Protein AF-A0A935FQ44-F1 (afdb_monomer_lite)

Secondary structure (DSSP, 8-state):
---S-EEEEEE-TTS-EEEEEGGGTEEEEE-TTT--EEEEEESTT--SEEES-SS---S-EEEEE-TTS-EEEEE--TT-SS---EEEEEEEETTTTEEEEEEEE--SSPP--SS--EEEE-TTS-EEEE-SSSS--EEEE-TTS-EEEEE---TT---S-------------------S-EEE----S-SS-----EEE---S---------

Foldseek 3Di:
DQQFCWADWDQAPVRWIWIHGQNQQKIWTAGPVPRHTPAIPDGDRHQAAEAPCPLRAHSKHAWDADPVQKTWIWRLQPVDVVAAIKIWIWRADSVRRYTYTPDIAADVVGDHDNAAKYWDQDPVRWIWTQRFRTQWGIFIAHPVRHTPDTDGPDPPDHDNYDDDDDDDDPPPPPPPQDFPDKDFPDDDDDDDDPDTDIDTDGDPDPDPDPDDD

Structure (mmCIF, N/CA/C/O backbone):
data_AF-A0A935FQ44-F1
#
_entry.id   AF-A0A935FQ44-F1
#
loop_
_atom_site.group_PDB
_atom_site.id
_atom_site.type_symbol
_atom_site.label_atom_id
_atom_site.label_alt_id
_atom_site.label_comp_id
_atom_site.label_asym_id
_atom_site.label_entity_id
_atom_site.label_seq_id
_atom_site.pdbx_PDB_ins_code
_atom_site.Cartn_x
_atom_site.Cartn_y
_atom_site.Cartn_z
_atom_site.occupancy
_atom_site.B_iso_or_equiv
_atom_site.auth_seq_id
_atom_site.auth_comp_id
_atom_site.auth_asym_id
_atom_site.auth_atom_id
_atom_site.pdbx_PDB_model_num
ATOM 1 N N . MET A 1 1 ? 14.717 -2.683 21.194 1.00 74.12 1 MET A N 1
ATOM 2 C CA . MET A 1 1 ? 13.811 -3.562 20.424 1.00 74.12 1 MET A CA 1
ATOM 3 C C . MET A 1 1 ? 13.005 -2.700 19.476 1.00 74.12 1 MET A C 1
ATOM 5 O O . MET A 1 1 ? 12.481 -1.689 19.923 1.00 74.12 1 MET A O 1
ATOM 9 N N . ASP A 1 2 ? 12.920 -3.079 18.205 1.00 89.44 2 AS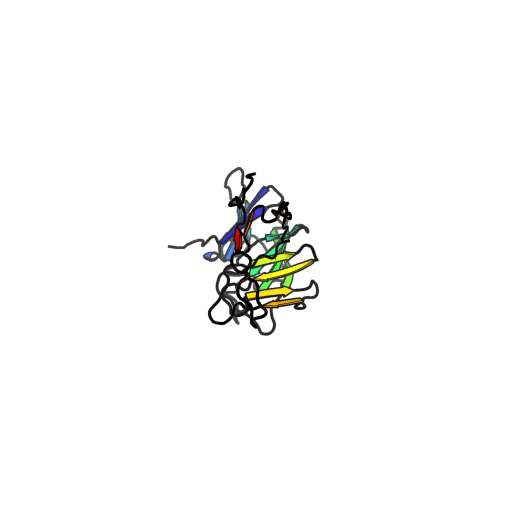P A N 1
ATOM 10 C CA . ASP A 1 2 ? 12.079 -2.403 17.213 1.00 89.44 2 ASP A CA 1
ATOM 11 C C . ASP A 1 2 ? 10.747 -3.152 17.072 1.00 89.44 2 ASP A C 1
ATOM 13 O O . ASP A 1 2 ? 10.622 -4.104 16.302 1.00 89.44 2 ASP A O 1
ATOM 17 N N . TYR A 1 3 ? 9.778 -2.780 17.909 1.00 90.44 3 TYR A N 1
ATOM 18 C CA . TYR A 1 3 ? 8.517 -3.514 18.033 1.00 90.44 3 TYR A CA 1
ATOM 19 C C . TYR A 1 3 ? 7.548 -3.235 16.876 1.00 90.44 3 TYR A C 1
ATOM 21 O O . TYR A 1 3 ? 7.042 -4.166 16.258 1.00 90.44 3 TYR A O 1
ATOM 29 N N . CYS A 1 4 ? 7.285 -1.958 16.580 1.00 92.81 4 CYS A N 1
ATOM 30 C CA . CYS A 1 4 ? 6.253 -1.556 15.619 1.00 92.81 4 CYS A CA 1
ATOM 31 C C . CYS A 1 4 ? 6.823 -1.301 14.218 1.00 92.81 4 CYS A C 1
ATOM 33 O O . CYS A 1 4 ? 6.236 -1.745 13.229 1.00 92.81 4 CYS A O 1
ATOM 35 N N . HIS A 1 5 ? 7.970 -0.619 14.137 1.00 96.88 5 HIS A N 1
ATOM 36 C CA . HIS A 1 5 ? 8.536 -0.088 12.900 1.00 96.88 5 HIS A CA 1
ATOM 37 C C . HIS A 1 5 ? 7.507 0.697 12.061 1.00 96.88 5 HIS A C 1
ATOM 39 O O . HIS A 1 5 ? 7.055 0.249 11.003 1.00 96.88 5 HIS A O 1
ATOM 45 N N . GLY A 1 6 ? 7.094 1.865 12.561 1.00 96.50 6 GLY A N 1
ATOM 46 C CA . GLY A 1 6 ? 6.173 2.760 11.859 1.00 96.50 6 GLY A CA 1
ATOM 47 C C . GLY A 1 6 ? 6.831 3.351 10.612 1.00 96.50 6 GLY A C 1
ATOM 48 O O . GLY A 1 6 ? 7.901 3.944 10.719 1.00 96.50 6 GLY A O 1
ATOM 49 N N . ASN A 1 7 ? 6.219 3.184 9.438 1.00 96.88 7 ASN A N 1
ATOM 50 C CA . ASN A 1 7 ? 6.845 3.550 8.154 1.00 96.88 7 ASN A CA 1
ATOM 51 C C . ASN A 1 7 ? 5.977 4.430 7.241 1.00 96.88 7 ASN A C 1
ATOM 53 O O . ASN A 1 7 ? 6.456 4.932 6.222 1.00 96.88 7 ASN A O 1
ATOM 57 N N . ALA A 1 8 ? 4.707 4.631 7.586 1.00 95.62 8 ALA A N 1
ATOM 58 C CA . ALA A 1 8 ? 3.833 5.564 6.895 1.00 95.62 8 ALA A CA 1
ATOM 59 C C . ALA A 1 8 ? 2.740 6.075 7.830 1.00 95.62 8 ALA A C 1
ATOM 61 O O . ALA A 1 8 ? 2.248 5.342 8.686 1.00 95.62 8 ALA A O 1
ATOM 62 N N . LEU A 1 9 ? 2.357 7.327 7.613 1.00 96.25 9 LEU A N 1
ATOM 63 C CA . LEU A 1 9 ? 1.207 7.979 8.215 1.00 96.25 9 LEU A CA 1
ATOM 64 C C . LEU A 1 9 ? 0.380 8.609 7.091 1.00 96.25 9 LEU A C 1
ATOM 66 O O . LEU A 1 9 ? 0.946 9.046 6.082 1.00 96.25 9 LEU A O 1
ATOM 70 N N . GLU A 1 10 ? -0.933 8.626 7.269 1.00 96.38 10 GLU A N 1
ATOM 71 C CA . GLU A 1 10 ? -1.910 9.295 6.411 1.00 96.38 10 GLU A CA 1
ATOM 72 C C . GLU A 1 10 ? -3.003 9.885 7.319 1.00 96.38 10 GLU A C 1
ATOM 74 O O . GLU A 1 10 ? -3.424 9.235 8.275 1.00 96.38 10 GLU A O 1
ATOM 79 N N . ILE A 1 11 ? -3.442 11.120 7.075 1.00 97.44 11 ILE A N 1
ATOM 80 C CA . ILE A 1 11 ? -4.649 11.648 7.735 1.00 97.44 11 ILE A CA 1
ATOM 81 C C . ILE A 1 11 ? -5.838 11.072 6.990 1.00 97.44 11 ILE A C 1
ATOM 83 O O . ILE A 1 11 ? -5.830 11.153 5.780 1.00 97.44 11 ILE A O 1
ATOM 87 N N . ASP A 1 12 ? -6.830 10.496 7.652 1.00 97.06 12 ASP A N 1
ATOM 88 C CA . ASP A 1 12 ? -7.968 9.864 6.994 1.00 97.06 12 ASP A CA 1
ATOM 89 C C . ASP A 1 12 ? -9.046 10.877 6.552 1.00 97.06 12 ASP A C 1
ATOM 91 O O . ASP A 1 12 ? -8.960 12.069 6.858 1.00 97.06 12 ASP A O 1
ATOM 95 N N . TYR A 1 13 ? -10.071 10.440 5.809 1.00 94.31 13 TYR A N 1
ATOM 96 C CA . TYR A 1 13 ? -11.163 11.318 5.346 1.00 94.31 13 TYR A CA 1
ATOM 97 C C . TYR A 1 13 ? -11.966 11.963 6.484 1.00 94.31 13 TYR A C 1
ATOM 99 O O . TYR A 1 13 ? -12.501 13.054 6.312 1.00 94.31 13 TYR A O 1
ATOM 107 N N . ASP A 1 14 ? -12.017 11.321 7.649 1.00 96.50 14 ASP A N 1
ATOM 108 C CA . ASP A 1 14 ? -12.663 11.831 8.863 1.00 96.50 14 ASP A CA 1
ATOM 109 C C . ASP A 1 14 ? -11.699 12.620 9.776 1.00 96.50 14 ASP A C 1
ATOM 111 O O . ASP A 1 14 ? -12.047 12.980 10.901 1.00 96.50 14 ASP A O 1
ATOM 115 N N . GLY A 1 15 ? -10.475 12.890 9.307 1.00 97.56 15 GLY A N 1
ATOM 116 C CA . GLY A 1 15 ? -9.455 13.647 10.034 1.00 97.56 15 GLY A CA 1
ATOM 117 C C . GLY A 1 15 ? -8.682 12.851 11.090 1.00 97.56 15 GLY A C 1
ATOM 118 O O . GLY A 1 15 ? -7.800 13.422 11.745 1.00 97.56 15 GLY A O 1
ATOM 119 N N . ASN A 1 16 ? -8.976 11.557 11.256 1.00 98.56 16 ASN A N 1
ATOM 120 C CA . ASN A 1 16 ? -8.211 10.658 12.119 1.00 98.56 16 ASN A CA 1
ATOM 121 C C . ASN A 1 16 ? -6.881 10.255 11.469 1.00 98.56 16 ASN A C 1
ATOM 123 O O . ASN A 1 16 ? -6.564 10.668 10.362 1.00 98.56 16 ASN A O 1
ATOM 127 N N . ILE A 1 17 ? -6.048 9.499 12.174 1.00 98.38 17 ILE A N 1
ATOM 128 C CA . ILE A 1 17 ? -4.723 9.099 11.693 1.00 98.38 17 ILE A CA 1
ATOM 129 C C . ILE A 1 17 ? -4.762 7.632 11.285 1.00 98.38 17 ILE A C 1
ATOM 131 O O . ILE A 1 17 ? -5.206 6.801 12.067 1.00 98.38 17 ILE A O 1
ATOM 135 N N . ILE A 1 18 ? -4.225 7.307 10.115 1.00 98.31 18 ILE A N 1
ATOM 136 C CA . ILE A 1 18 ? -3.897 5.947 9.694 1.00 98.31 18 ILE A CA 1
ATOM 137 C C . ILE A 1 18 ? -2.383 5.772 9.803 1.00 98.31 18 ILE A C 1
ATOM 139 O O . ILE A 1 18 ? -1.615 6.510 9.185 1.00 98.31 18 ILE A O 1
ATOM 143 N N . LEU A 1 19 ? -1.950 4.790 10.590 1.00 98.31 19 LEU A N 1
ATOM 144 C CA . LEU A 1 19 ? -0.546 4.456 10.813 1.00 98.31 19 LEU A CA 1
ATOM 145 C C . LEU A 1 19 ? -0.238 3.072 10.243 1.00 98.31 19 LEU A C 1
ATOM 147 O O . LEU A 1 19 ? -0.935 2.108 10.545 1.00 98.31 19 LEU A O 1
ATOM 151 N N . SER A 1 20 ? 0.844 2.963 9.475 1.00 98.31 20 SER A N 1
ATOM 152 C CA . SER A 1 20 ? 1.387 1.685 9.016 1.00 98.31 20 SER A CA 1
ATOM 153 C C . SER A 1 20 ? 2.540 1.233 9.907 1.00 98.31 20 SER A C 1
ATOM 155 O O . SER A 1 20 ? 3.556 1.926 10.009 1.00 98.31 20 SER A O 1
ATOM 157 N N . SER A 1 21 ? 2.392 0.055 10.517 1.00 98.44 21 SER A N 1
ATOM 158 C CA . SER A 1 21 ? 3.389 -0.584 11.379 1.00 98.44 21 SER A CA 1
ATOM 159 C C . SER A 1 21 ? 3.898 -1.872 10.737 1.00 98.44 21 SER A C 1
ATOM 161 O O . SER A 1 21 ? 3.245 -2.921 10.781 1.00 98.44 21 SER A O 1
ATOM 163 N N . ARG A 1 22 ? 5.096 -1.794 10.149 1.00 98.19 22 ARG A N 1
ATOM 164 C CA . ARG A 1 22 ? 5.706 -2.870 9.356 1.00 98.19 22 ARG A CA 1
ATOM 165 C C . ARG A 1 22 ? 5.865 -4.158 10.153 1.00 98.19 22 ARG A C 1
ATOM 167 O O . ARG A 1 22 ? 5.422 -5.213 9.709 1.00 98.19 22 ARG A O 1
ATOM 174 N N . ASN A 1 23 ? 6.497 -4.089 11.324 1.00 97.81 23 ASN A N 1
ATOM 175 C CA . ASN A 1 23 ? 6.857 -5.294 12.082 1.00 97.81 23 ASN A CA 1
ATOM 176 C C . ASN A 1 23 ? 5.628 -5.980 12.700 1.00 97.81 23 ASN A C 1
ATOM 178 O O . ASN A 1 23 ? 5.702 -7.142 13.087 1.00 97.81 23 ASN A O 1
ATOM 182 N N . MET A 1 24 ? 4.487 -5.288 12.739 1.00 98.12 24 MET A N 1
ATOM 183 C CA . MET A 1 24 ? 3.205 -5.840 13.175 1.00 98.12 24 MET A CA 1
ATOM 184 C C . MET A 1 24 ? 2.354 -6.368 12.013 1.00 98.12 24 MET A C 1
ATOM 186 O O . MET A 1 24 ? 1.359 -7.047 12.256 1.00 98.12 24 MET A O 1
ATOM 190 N N . SER A 1 25 ? 2.744 -6.081 10.763 1.00 98.50 25 SER A N 1
ATOM 191 C CA . SER A 1 25 ? 1.910 -6.283 9.573 1.00 98.50 25 SER A CA 1
ATOM 192 C C . SER A 1 25 ? 0.508 -5.675 9.729 1.00 98.50 25 SER A C 1
ATOM 194 O O . SER A 1 25 ? -0.489 -6.304 9.389 1.00 98.50 25 SER A O 1
ATOM 196 N N . GLU A 1 26 ? 0.436 -4.481 10.328 1.00 98.62 26 GLU A N 1
ATOM 197 C CA . GLU A 1 26 ? -0.812 -3.874 10.810 1.00 98.62 26 GLU A CA 1
ATOM 198 C C . GLU A 1 26 ? -0.945 -2.420 10.336 1.00 98.62 26 GLU A C 1
ATOM 200 O O . GLU A 1 26 ? 0.028 -1.656 10.353 1.00 98.62 26 GLU A O 1
ATOM 205 N N . ILE A 1 27 ? -2.160 -2.050 9.931 1.00 98.81 27 ILE A N 1
ATOM 206 C CA . ILE A 1 27 ? -2.607 -0.672 9.734 1.00 98.81 27 ILE A CA 1
ATOM 207 C C . ILE A 1 27 ? -3.544 -0.307 10.887 1.00 98.81 27 ILE A C 1
ATOM 209 O O . ILE A 1 27 ? -4.531 -1.002 11.126 1.00 98.81 27 ILE A O 1
ATOM 213 N N . THR A 1 28 ? -3.266 0.795 11.575 1.00 98.69 28 THR A N 1
ATOM 214 C CA . THR A 1 28 ? -4.018 1.217 12.763 1.00 98.69 28 THR A CA 1
ATOM 215 C C . THR A 1 28 ? -4.633 2.582 12.540 1.00 98.69 28 THR A C 1
ATOM 217 O O . THR A 1 28 ? -3.912 3.540 12.253 1.00 98.69 28 THR A O 1
ATOM 220 N N . LYS A 1 29 ? -5.953 2.686 12.725 1.00 98.69 29 LYS A N 1
ATOM 221 C CA . LYS A 1 29 ? -6.643 3.975 12.774 1.00 98.69 29 LYS A CA 1
ATOM 222 C C . LYS A 1 29 ? -6.685 4.492 14.204 1.00 98.69 29 LYS A C 1
ATOM 224 O O . LYS A 1 29 ? -7.084 3.777 15.123 1.00 98.69 29 LYS A O 1
ATOM 229 N N . ILE A 1 30 ? -6.268 5.735 14.396 1.00 98.75 30 ILE A N 1
ATOM 230 C CA . ILE A 1 30 ? -6.122 6.394 15.692 1.00 98.75 30 ILE A CA 1
ATOM 231 C C . ILE A 1 30 ? -6.921 7.691 15.665 1.00 98.75 30 ILE A C 1
ATOM 233 O O . ILE A 1 30 ? -6.760 8.515 14.764 1.00 98.75 30 ILE A O 1
ATOM 237 N N . SER A 1 31 ? -7.757 7.892 16.678 1.00 98.62 31 SER A N 1
ATOM 238 C CA . SER A 1 31 ? -8.469 9.142 16.889 1.00 98.62 31 SER A CA 1
ATOM 239 C C . SER A 1 31 ? -7.471 10.274 17.084 1.00 98.62 31 SER A C 1
ATOM 241 O O . SER A 1 31 ? -6.701 10.274 18.045 1.00 98.62 31 SER A O 1
ATOM 243 N N . ARG A 1 32 ? -7.498 11.269 16.196 1.00 97.88 32 ARG A N 1
ATOM 244 C CA . ARG A 1 32 ? -6.558 12.395 16.282 1.00 97.88 32 ARG A CA 1
ATOM 245 C C . ARG A 1 32 ? -6.828 13.288 17.496 1.00 97.88 32 ARG A C 1
ATOM 247 O O . ARG A 1 32 ? -5.901 13.894 18.021 1.00 97.88 32 ARG A O 1
ATOM 254 N N . SER A 1 33 ? -8.079 13.365 17.943 1.00 98.06 33 SER A N 1
ATOM 255 C CA . SER A 1 33 ? -8.483 14.186 19.089 1.00 98.06 33 SER A CA 1
ATOM 256 C C . SER A 1 33 ? -8.167 13.543 20.438 1.00 98.06 33 SER A C 1
ATOM 258 O O . SER A 1 33 ? -7.890 14.261 21.393 1.00 98.06 33 SER A O 1
ATOM 260 N N . THR A 1 34 ? -8.212 12.210 20.530 1.00 98.44 34 THR A N 1
ATOM 261 C CA . THR A 1 34 ? -8.095 11.502 21.819 1.00 98.44 34 THR A CA 1
ATOM 262 C C . THR A 1 34 ? -6.864 10.608 21.938 1.00 98.44 34 THR A C 1
ATOM 264 O O . THR A 1 34 ? -6.513 10.210 23.043 1.00 98.44 34 THR A O 1
ATOM 267 N N . GLY A 1 35 ? -6.214 10.258 20.826 1.00 98.00 35 GLY A N 1
ATOM 268 C CA . GLY A 1 35 ? -5.136 9.266 20.792 1.00 98.00 35 GLY A CA 1
ATOM 269 C C . GLY A 1 35 ? -5.612 7.813 20.918 1.00 98.00 35 GLY A C 1
ATOM 270 O O . GLY A 1 35 ? -4.792 6.898 20.859 1.00 98.00 35 GLY A O 1
ATOM 271 N N . ASN A 1 36 ? -6.919 7.576 21.062 1.00 98.62 36 ASN A N 1
ATOM 272 C CA . ASN A 1 36 ? -7.474 6.230 21.167 1.00 98.62 36 ASN A CA 1
ATOM 273 C C . ASN A 1 36 ? -7.410 5.488 19.832 1.00 98.62 36 ASN A C 1
ATOM 275 O O . ASN A 1 36 ? -7.619 6.069 18.768 1.00 98.62 36 ASN A O 1
ATOM 279 N N . ILE A 1 37 ? -7.186 4.179 19.892 1.00 98.62 37 ILE A N 1
ATOM 280 C CA . ILE A 1 37 ? -7.257 3.315 18.712 1.00 98.62 37 ILE A CA 1
ATOM 281 C C . ILE A 1 37 ? -8.724 3.107 18.346 1.00 98.62 37 ILE A C 1
ATOM 283 O O . ILE A 1 37 ? -9.517 2.689 19.187 1.00 98.62 37 ILE A O 1
ATOM 287 N N . ILE A 1 38 ? -9.058 3.400 17.091 1.00 98.69 38 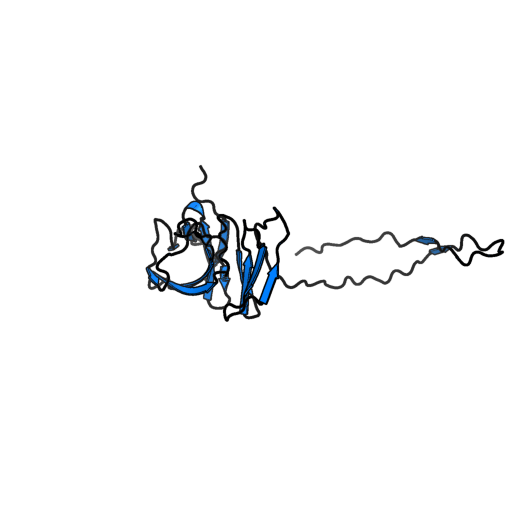ILE A N 1
ATOM 288 C CA . ILE A 1 38 ? -10.393 3.208 16.520 1.00 98.69 38 ILE A CA 1
ATOM 289 C C . ILE A 1 38 ? -10.508 1.773 16.005 1.00 98.69 38 ILE A C 1
ATOM 291 O O . ILE A 1 38 ? -11.395 1.038 16.429 1.00 98.69 38 ILE A O 1
ATOM 295 N N . TRP A 1 39 ? -9.573 1.349 15.149 1.00 98.69 39 TRP A N 1
ATOM 296 C CA . TRP A 1 39 ? -9.503 -0.031 14.673 1.00 98.69 39 TRP A CA 1
ATOM 297 C C . TRP A 1 39 ? -8.098 -0.440 14.224 1.00 98.69 39 TRP A C 1
ATOM 299 O O . TRP A 1 39 ? -7.209 0.398 14.047 1.00 98.69 39 TRP A O 1
ATOM 309 N N . ARG A 1 40 ? -7.911 -1.749 14.022 1.00 98.81 40 ARG A N 1
ATOM 310 C CA . ARG A 1 40 ? -6.695 -2.385 13.498 1.00 98.81 40 ARG A CA 1
ATOM 311 C C . ARG A 1 40 ? -7.017 -3.334 12.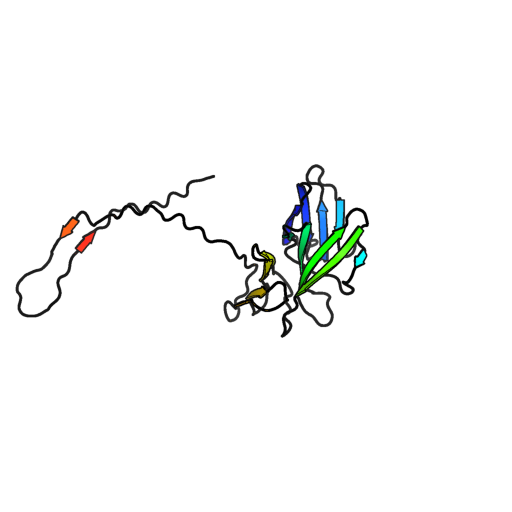348 1.00 98.81 40 ARG A C 1
ATOM 313 O O . ARG A 1 40 ? -7.855 -4.227 12.484 1.00 98.81 40 ARG A O 1
ATOM 320 N N . LEU A 1 41 ? -6.316 -3.162 11.236 1.00 98.81 41 LEU A N 1
ATOM 321 C CA . LEU A 1 41 ? -6.418 -3.960 10.021 1.00 98.81 41 LEU A CA 1
ATOM 322 C C . LEU A 1 41 ? -5.119 -4.743 9.800 1.00 98.81 41 LEU A C 1
ATOM 324 O O . LEU A 1 41 ? -4.038 -4.161 9.763 1.00 98.81 41 LEU A O 1
ATOM 328 N N . GLY A 1 42 ? -5.233 -6.052 9.586 1.00 98.44 42 GLY A N 1
ATOM 329 C CA . GLY A 1 42 ? -4.087 -6.940 9.395 1.00 98.44 42 GLY A CA 1
ATOM 330 C C . GLY A 1 42 ? -3.388 -7.328 10.702 1.00 98.44 42 GLY A C 1
ATOM 331 O O . GLY A 1 42 ? -3.790 -6.939 11.799 1.00 98.44 42 GLY A O 1
ATOM 332 N N . GLY A 1 43 ? -2.353 -8.156 10.579 1.00 97.56 43 GLY A N 1
ATOM 333 C CA . GLY A 1 43 ? -1.522 -8.559 11.709 1.00 97.56 43 GLY A CA 1
ATOM 334 C C . GLY A 1 43 ? -2.248 -9.396 12.767 1.00 97.56 43 GLY A C 1
ATOM 335 O O . GLY A 1 43 ? -3.304 -9.990 12.538 1.00 97.56 43 GLY A O 1
ATOM 336 N N . LYS A 1 44 ? -1.640 -9.467 13.955 1.00 97.31 44 LYS A N 1
ATOM 337 C CA . LYS A 1 44 ? -2.111 -10.311 15.066 1.00 97.31 44 LYS A CA 1
ATOM 338 C C . LYS A 1 44 ? -3.423 -9.817 15.686 1.00 97.31 44 LYS A C 1
ATOM 340 O O . LYS A 1 44 ? -4.206 -10.640 16.150 1.00 97.31 44 LYS A O 1
ATOM 345 N N . ASN A 1 45 ? -3.655 -8.504 15.709 1.00 97.81 45 ASN A N 1
ATOM 346 C CA . ASN A 1 45 ? -4.838 -7.893 16.326 1.00 97.81 45 ASN A CA 1
ATOM 347 C C . ASN A 1 45 ? -5.878 -7.452 15.288 1.00 97.81 45 ASN A C 1
ATOM 349 O O . ASN A 1 45 ? -6.657 -6.538 15.551 1.00 97.81 45 ASN A O 1
ATOM 353 N N . ASN A 1 46 ? -5.861 -8.067 14.106 1.00 98.56 46 ASN A N 1
ATOM 354 C CA . ASN A 1 46 ? -6.779 -7.761 13.022 1.00 98.56 46 ASN A CA 1
ATOM 355 C C . ASN A 1 46 ? -8.246 -7.817 13.477 1.00 98.56 46 ASN A C 1
ATOM 357 O O . ASN A 1 46 ? -8.675 -8.802 14.079 1.00 98.56 46 ASN A O 1
ATOM 361 N N . GLN A 1 47 ? -9.024 -6.804 13.103 1.00 98.81 47 GLN A N 1
ATOM 362 C CA . GLN A 1 47 ? -10.460 -6.730 13.380 1.00 98.81 47 GLN A CA 1
ATOM 363 C C . GLN A 1 47 ? -11.325 -6.853 12.117 1.00 98.81 47 GLN A C 1
ATOM 365 O O . GLN A 1 47 ? -12.546 -6.824 12.226 1.00 98.81 47 GLN A O 1
ATOM 370 N N . PHE A 1 48 ? -10.720 -6.992 10.931 1.00 98.81 48 PHE A N 1
ATOM 371 C CA . PHE A 1 48 ? -11.437 -6.984 9.655 1.00 98.81 48 PHE A CA 1
ATOM 372 C C . PHE A 1 48 ? -11.516 -8.364 9.005 1.00 98.81 48 PHE A C 1
ATOM 374 O O . PHE A 1 48 ? -10.551 -9.130 9.000 1.00 98.81 48 PHE A O 1
ATOM 381 N N . THR A 1 49 ? -12.637 -8.656 8.354 1.00 98.75 49 THR A N 1
ATOM 382 C CA . THR A 1 49 ? -12.718 -9.784 7.419 1.00 98.75 49 THR A CA 1
ATOM 383 C C . THR A 1 49 ? -12.147 -9.359 6.070 1.00 98.75 49 THR A C 1
ATOM 385 O O . THR A 1 49 ? -12.638 -8.406 5.466 1.00 98.75 49 THR A O 1
ATOM 388 N N . PHE A 1 50 ? -11.114 -10.058 5.594 1.00 98.75 50 PHE A N 1
ATOM 389 C CA . PHE A 1 50 ? -10.576 -9.839 4.251 1.00 98.75 50 PHE A CA 1
ATOM 390 C C . PHE A 1 50 ? -11.467 -10.521 3.211 1.00 98.75 50 PHE A C 1
ATOM 392 O O . PHE A 1 50 ? -11.768 -11.708 3.334 1.00 98.75 50 PHE A O 1
ATOM 399 N N . ILE A 1 51 ? -11.870 -9.770 2.190 1.00 98.81 51 ILE A N 1
ATOM 400 C CA . ILE A 1 51 ? -12.663 -10.241 1.051 1.00 98.81 51 ILE A CA 1
ATOM 401 C C . ILE A 1 51 ? -11.764 -10.201 -0.186 1.00 98.81 51 ILE A C 1
ATOM 403 O O . ILE A 1 51 ? -11.043 -9.228 -0.394 1.00 98.81 51 ILE A O 1
ATOM 407 N N . ASN A 1 52 ? -11.792 -11.267 -0.988 1.00 98.56 52 ASN A N 1
ATOM 408 C CA . ASN A 1 52 ? -10.980 -11.443 -2.202 1.00 98.56 52 ASN A CA 1
ATOM 409 C C . ASN A 1 52 ? -9.453 -11.418 -1.999 1.00 98.56 52 ASN A C 1
ATOM 411 O O . ASN A 1 52 ? -8.712 -11.433 -2.976 1.00 98.56 52 ASN A O 1
ATOM 415 N N . ASP A 1 53 ? -8.966 -11.455 -0.754 1.00 98.19 53 ASP A N 1
ATOM 416 C CA . ASP A 1 53 ? -7.537 -11.558 -0.450 1.00 98.19 53 ASP A CA 1
ATOM 417 C C . ASP A 1 53 ? -7.237 -12.661 0.576 1.00 98.19 53 ASP A C 1
ATOM 419 O O . ASP A 1 53 ? -7.138 -12.402 1.780 1.00 98.19 53 ASP A O 1
ATOM 423 N N . PRO A 1 54 ? -7.106 -13.919 0.125 1.00 96.00 54 PRO A N 1
ATOM 424 C CA . PRO A 1 54 ? -6.855 -15.042 1.023 1.00 96.00 54 PRO A CA 1
ATOM 425 C C . PRO A 1 54 ? -5.448 -15.016 1.640 1.00 96.00 54 PRO A C 1
ATOM 427 O O . PRO A 1 54 ? -5.239 -15.625 2.689 1.00 96.00 54 PRO A O 1
ATOM 430 N N . ILE A 1 55 ? -4.490 -14.324 1.010 1.00 96.31 55 ILE A N 1
ATOM 431 C CA . ILE A 1 55 ? -3.088 -14.280 1.451 1.00 96.31 55 ILE A CA 1
ATOM 432 C C . ILE A 1 55 ? -2.797 -13.110 2.393 1.00 96.31 55 ILE A C 1
ATOM 434 O O . ILE A 1 55 ? -1.977 -13.277 3.296 1.00 96.31 55 ILE A O 1
ATOM 438 N N . LYS A 1 56 ? -3.532 -11.992 2.249 1.00 97.94 56 LYS A N 1
ATOM 439 C CA . LYS A 1 56 ? -3.386 -10.752 3.034 1.00 97.94 56 LYS A CA 1
ATOM 440 C C . LYS A 1 56 ? -2.029 -10.086 2.807 1.00 97.94 56 LYS A C 1
ATOM 442 O O . LYS A 1 56 ? -1.142 -10.652 2.181 1.00 97.94 56 LYS A O 1
ATOM 447 N N . PHE A 1 57 ? -1.862 -8.867 3.311 1.00 98.62 57 PHE A N 1
ATOM 448 C CA . PHE A 1 57 ? -0.571 -8.187 3.265 1.00 98.62 57 PHE A CA 1
ATOM 449 C C . PHE A 1 57 ? 0.325 -8.550 4.451 1.00 98.62 57 PHE A C 1
ATOM 451 O O . PHE A 1 57 ? -0.144 -8.941 5.524 1.00 98.62 57 PHE A O 1
ATOM 458 N N . SER A 1 58 ? 1.635 -8.362 4.280 1.00 98.69 58 SER A N 1
ATOM 459 C CA . SER A 1 58 ? 2.603 -8.480 5.374 1.00 98.69 58 SER A CA 1
ATOM 460 C C . SER A 1 58 ? 3.795 -7.542 5.200 1.00 98.69 58 SER A C 1
ATOM 462 O O . SER A 1 58 ? 4.295 -7.346 4.093 1.00 98.69 58 SER A O 1
ATOM 464 N N . TYR A 1 59 ? 4.282 -6.980 6.313 1.00 98.56 59 TYR A N 1
ATOM 465 C CA . TYR A 1 59 ? 5.416 -6.040 6.340 1.00 98.56 59 TYR A CA 1
ATOM 466 C C . TYR A 1 59 ? 5.248 -4.837 5.405 1.00 98.56 59 TYR A C 1
ATOM 468 O O . TYR A 1 59 ? 6.222 -4.308 4.870 1.00 98.56 59 TYR A O 1
ATOM 476 N N . GLN A 1 60 ? 4.002 -4.420 5.231 1.00 98.50 60 GLN A N 1
ATOM 477 C CA . GLN A 1 60 ? 3.563 -3.437 4.263 1.00 98.50 60 GLN A CA 1
ATOM 478 C C . GLN A 1 60 ? 4.192 -2.057 4.464 1.00 98.50 60 GLN A C 1
ATOM 480 O O . GLN A 1 60 ? 4.597 -1.679 5.569 1.00 98.50 60 GLN A O 1
ATOM 485 N N . HIS A 1 61 ? 4.201 -1.277 3.390 1.00 98.38 61 HIS A N 1
ATOM 486 C CA . HIS A 1 61 ? 4.567 0.133 3.378 1.00 98.38 61 HIS A CA 1
ATOM 487 C C . HIS A 1 61 ? 3.459 0.973 2.741 1.00 98.38 61 HIS A C 1
ATOM 489 O O . HIS A 1 61 ? 2.663 0.491 1.938 1.00 98.38 61 HIS A O 1
ATOM 495 N N . ALA A 1 62 ? 3.479 2.269 3.061 1.00 92.38 62 ALA A N 1
ATOM 496 C CA . ALA A 1 62 ? 2.808 3.305 2.280 1.00 92.38 62 ALA A CA 1
ATOM 497 C C . ALA A 1 62 ? 1.293 3.125 2.101 1.00 92.38 62 ALA A C 1
ATOM 499 O O . ALA A 1 62 ? 0.793 3.151 0.982 1.00 92.38 62 ALA A O 1
ATOM 500 N N . ILE A 1 63 ? 0.556 3.000 3.206 1.00 96.88 63 ILE A N 1
ATOM 501 C CA . ILE A 1 63 ? -0.900 3.158 3.162 1.00 96.88 63 ILE A CA 1
ATOM 502 C C . ILE A 1 63 ? -1.243 4.584 2.706 1.00 96.88 63 ILE A C 1
ATOM 504 O O . ILE A 1 63 ? -0.762 5.563 3.288 1.00 96.88 63 ILE A O 1
ATOM 508 N N . ARG A 1 64 ? -2.026 4.707 1.635 1.00 96.38 64 ARG A N 1
ATOM 509 C CA . ARG A 1 64 ? -2.424 5.990 1.044 1.00 96.38 64 ARG A CA 1
ATOM 510 C C . ARG A 1 64 ? -3.886 5.964 0.669 1.00 96.38 64 ARG A C 1
ATOM 512 O O . ARG A 1 64 ? -4.368 4.971 0.142 1.00 96.38 64 ARG A O 1
ATOM 519 N N . ARG A 1 65 ? -4.579 7.065 0.929 1.00 96.25 65 ARG A N 1
ATOM 520 C CA . ARG A 1 65 ? -5.938 7.276 0.437 1.00 96.25 65 ARG A CA 1
ATOM 521 C C . ARG A 1 65 ? -5.919 7.603 -1.042 1.00 96.25 65 ARG A C 1
ATOM 523 O O . ARG A 1 65 ? -5.006 8.268 -1.523 1.00 96.25 65 ARG A O 1
ATOM 530 N N . THR A 1 66 ? -6.970 7.211 -1.738 1.00 96.25 66 THR A N 1
ATOM 531 C CA . THR A 1 66 ? -7.222 7.646 -3.112 1.00 96.25 66 THR A CA 1
ATOM 532 C C . THR A 1 66 ? -8.267 8.767 -3.135 1.00 96.25 66 THR A C 1
ATOM 534 O O . THR A 1 66 ? -8.911 9.070 -2.133 1.00 96.25 66 THR A O 1
ATOM 537 N N . ALA A 1 67 ? -8.518 9.387 -4.285 1.00 93.94 67 ALA A N 1
ATOM 538 C CA . ALA A 1 67 ? -9.666 10.291 -4.412 1.00 93.94 67 ALA A CA 1
ATOM 539 C C . ALA A 1 67 ? -11.023 9.551 -4.351 1.00 93.94 67 ALA A C 1
ATOM 541 O O . ALA A 1 67 ? -12.056 10.175 -4.129 1.00 93.94 67 ALA A O 1
ATOM 542 N N . ALA A 1 68 ? -11.028 8.225 -4.535 1.00 94.06 68 ALA A N 1
ATOM 543 C CA . ALA A 1 68 ? -12.231 7.403 -4.648 1.00 94.06 68 ALA A CA 1
ATOM 544 C C . ALA A 1 68 ? -12.743 6.838 -3.308 1.00 94.06 68 ALA A C 1
ATOM 546 O O . ALA A 1 68 ? -13.696 6.061 -3.303 1.00 94.06 68 ALA A O 1
ATOM 547 N N . GLY A 1 69 ? -12.125 7.190 -2.175 1.00 95.38 69 GLY A N 1
ATOM 548 C CA . GLY A 1 69 ? -12.512 6.638 -0.869 1.00 95.38 69 GLY A CA 1
ATOM 549 C C . GLY A 1 69 ? -11.904 5.264 -0.563 1.00 95.38 69 GLY A C 1
ATOM 550 O O . GLY A 1 69 ? -12.400 4.552 0.306 1.00 95.38 69 GLY A O 1
ATOM 551 N N . THR A 1 70 ? -10.874 4.854 -1.303 1.00 97.62 70 THR A N 1
ATOM 552 C CA . THR A 1 70 ? -10.183 3.561 -1.161 1.00 97.62 70 THR A CA 1
ATOM 553 C C . THR A 1 70 ? -8.741 3.779 -0.708 1.00 97.62 70 THR A C 1
ATOM 555 O O . THR A 1 70 ? -8.280 4.919 -0.592 1.00 97.62 70 THR A O 1
ATOM 558 N N . TYR A 1 71 ? -8.016 2.692 -0.440 1.00 98.44 71 TYR A N 1
ATOM 559 C CA . TYR A 1 71 ? -6.665 2.765 0.104 1.00 98.44 71 TYR A CA 1
ATOM 560 C C . TYR A 1 71 ? -5.683 1.919 -0.696 1.00 98.44 71 TYR A C 1
ATOM 562 O O . TYR A 1 71 ? -5.856 0.706 -0.791 1.00 98.44 71 TYR A O 1
ATOM 570 N N . THR A 1 72 ? -4.623 2.533 -1.218 1.00 98.25 72 THR A N 1
ATOM 571 C CA . THR A 1 72 ? -3.491 1.806 -1.795 1.00 98.25 72 THR A CA 1
ATOM 572 C C . THR A 1 72 ? -2.472 1.439 -0.728 1.00 98.25 72 THR A C 1
ATOM 574 O O . THR A 1 72 ? -2.285 2.163 0.251 1.00 98.25 72 THR A O 1
ATOM 577 N N . LEU A 1 73 ? -1.791 0.314 -0.928 1.00 98.50 73 LEU A N 1
ATOM 578 C CA . LEU A 1 73 ? -0.767 -0.193 -0.024 1.00 98.50 73 LEU A CA 1
ATOM 579 C C . LEU A 1 73 ? 0.307 -0.941 -0.821 1.00 98.50 73 LEU A C 1
ATOM 581 O O . LEU A 1 73 ? -0.007 -1.685 -1.752 1.00 98.50 73 LEU A O 1
ATOM 585 N N . PHE A 1 74 ? 1.574 -0.771 -0.444 1.00 98.75 74 PHE A N 1
ATOM 586 C CA . PHE A 1 74 ? 2.639 -1.643 -0.927 1.00 98.75 74 PHE A CA 1
ATOM 587 C C . PHE A 1 74 ? 2.764 -2.842 0.007 1.00 98.75 74 PHE A C 1
ATOM 589 O O . PHE A 1 74 ? 3.190 -2.711 1.155 1.00 98.75 74 PHE A O 1
ATOM 596 N N . ASP A 1 75 ? 2.383 -4.015 -0.475 1.00 98.75 75 ASP A N 1
ATOM 597 C CA . ASP A 1 75 ? 2.510 -5.263 0.258 1.00 98.75 75 ASP A CA 1
ATOM 598 C C . ASP A 1 75 ? 3.860 -5.903 -0.069 1.00 98.75 75 ASP A C 1
ATOM 600 O O . ASP A 1 75 ? 4.060 -6.476 -1.143 1.00 98.75 75 ASP A O 1
ATOM 604 N N . ASN A 1 76 ? 4.808 -5.788 0.864 1.00 98.75 76 ASN A N 1
ATOM 605 C CA . ASN A 1 76 ? 6.133 -6.383 0.716 1.00 98.75 76 ASN A CA 1
ATOM 606 C C . ASN A 1 76 ? 6.070 -7.913 0.670 1.00 98.75 76 ASN A C 1
ATOM 608 O O . ASN A 1 76 ? 6.916 -8.525 0.020 1.00 98.75 76 ASN A O 1
ATOM 612 N N . GLY A 1 77 ? 5.077 -8.530 1.318 1.00 98.44 77 GLY A N 1
ATOM 613 C CA . GLY A 1 77 ? 4.853 -9.966 1.211 1.00 98.44 77 GLY A CA 1
ATOM 614 C C . GLY A 1 77 ? 5.883 -10.822 1.942 1.00 98.44 77 GLY A C 1
ATOM 615 O O . GLY A 1 77 ? 6.175 -11.951 1.541 1.00 98.44 77 GLY A O 1
ATOM 616 N N . ASN A 1 78 ? 6.460 -10.318 3.036 1.00 98.44 78 ASN A N 1
ATOM 617 C CA . ASN A 1 78 ? 7.486 -11.042 3.795 1.00 98.44 78 ASN A CA 1
ATOM 618 C C . ASN A 1 78 ? 6.997 -12.371 4.378 1.00 98.44 78 ASN A C 1
ATOM 620 O O . ASN A 1 78 ? 7.829 -13.219 4.695 1.00 98.44 78 ASN A O 1
ATOM 624 N N . PHE A 1 79 ? 5.688 -12.599 4.476 1.00 98.19 79 PHE A N 1
ATOM 625 C CA . PHE A 1 79 ? 5.105 -13.889 4.851 1.00 98.19 79 PHE A CA 1
ATOM 626 C C . PHE A 1 79 ? 4.544 -14.700 3.677 1.00 98.19 79 PHE A C 1
ATOM 628 O O . PHE A 1 79 ? 4.164 -15.848 3.884 1.00 98.19 79 PHE A O 1
ATOM 635 N N . HIS A 1 80 ? 4.572 -14.188 2.444 1.00 98.25 80 HIS A N 1
ATOM 636 C CA . HIS A 1 80 ? 4.129 -14.950 1.273 1.00 98.25 80 HIS A CA 1
ATOM 637 C C . HIS A 1 80 ? 5.016 -16.173 1.010 1.00 98.25 80 HIS A C 1
ATOM 639 O O . HIS A 1 80 ? 6.222 -16.169 1.299 1.00 98.25 80 HIS A O 1
ATOM 645 N N . VAL A 1 81 ? 4.408 -17.215 0.441 1.00 96.62 81 VAL A N 1
ATOM 646 C CA . VAL A 1 81 ? 5.076 -18.428 -0.038 1.00 96.62 81 VAL A CA 1
ATOM 647 C C . VAL A 1 81 ? 4.468 -18.794 -1.404 1.00 96.62 81 VAL A C 1
ATOM 649 O O . VAL A 1 81 ? 3.296 -19.165 -1.435 1.00 96.62 81 VAL A O 1
ATOM 652 N N . PRO A 1 82 ? 5.216 -18.692 -2.525 1.00 96.31 82 PRO A N 1
ATOM 653 C CA . PRO A 1 82 ? 6.569 -18.129 -2.654 1.00 96.31 82 PRO A CA 1
ATOM 654 C C . PRO A 1 82 ? 6.619 -16.621 -2.341 1.00 96.31 82 PRO A C 1
ATOM 656 O O . PRO A 1 82 ? 5.587 -15.971 -2.206 1.00 96.31 82 PRO A O 1
ATOM 659 N N . LYS A 1 83 ? 7.825 -16.054 -2.201 1.00 97.56 83 LYS A N 1
ATOM 660 C CA . LYS A 1 83 ? 8.002 -14.617 -1.931 1.00 97.56 83 LYS A CA 1
ATOM 661 C C . LYS A 1 83 ? 7.674 -13.781 -3.165 1.00 97.56 83 LYS A C 1
ATOM 663 O O . LYS A 1 83 ? 8.215 -14.031 -4.237 1.00 97.56 83 LYS A O 1
ATOM 668 N N . PHE A 1 84 ? 6.842 -12.764 -2.980 1.00 98.19 84 PHE A N 1
ATOM 669 C CA . PHE A 1 84 ? 6.573 -11.716 -3.961 1.00 98.19 84 PHE A CA 1
ATOM 670 C C . PHE A 1 84 ? 6.036 -10.478 -3.251 1.00 98.19 84 PHE A C 1
ATOM 672 O O . PHE A 1 84 ? 5.409 -10.596 -2.196 1.00 98.19 84 PHE A O 1
ATOM 679 N N . SER A 1 85 ? 6.248 -9.316 -3.856 1.00 98.62 85 SER A N 1
ATOM 680 C CA . SER A 1 85 ? 5.639 -8.054 -3.449 1.00 98.62 85 SER A CA 1
ATOM 681 C C . SER A 1 85 ? 4.591 -7.628 -4.471 1.00 98.62 85 SER A C 1
ATOM 683 O O . SER A 1 85 ? 4.663 -7.998 -5.646 1.00 98.62 85 SER A O 1
ATOM 685 N N . ARG A 1 86 ? 3.606 -6.853 -4.027 1.00 98.31 86 ARG A N 1
ATOM 686 C CA . ARG A 1 86 ? 2.519 -6.371 -4.883 1.00 98.31 86 ARG A CA 1
ATOM 687 C C . ARG A 1 86 ? 2.041 -4.992 -4.458 1.00 98.31 86 ARG A C 1
ATOM 689 O O . ARG A 1 86 ? 2.103 -4.631 -3.284 1.00 98.31 86 ARG A O 1
ATOM 696 N N . ALA A 1 87 ? 1.538 -4.235 -5.422 1.00 98.31 87 ALA A N 1
ATOM 697 C CA . ALA A 1 87 ? 0.698 -3.084 -5.136 1.00 98.31 87 ALA A CA 1
ATOM 698 C C . ALA A 1 87 ? -0.741 -3.575 -4.977 1.00 98.31 87 ALA A C 1
ATOM 700 O O . ALA A 1 87 ? -1.197 -4.390 -5.776 1.00 98.31 87 ALA A O 1
ATOM 701 N N . VAL A 1 88 ? -1.450 -3.102 -3.958 1.00 98.25 88 VAL A N 1
ATOM 702 C CA . VAL A 1 88 ? -2.855 -3.460 -3.725 1.00 98.25 88 VAL A CA 1
ATOM 703 C C . VAL A 1 88 ? -3.685 -2.219 -3.466 1.00 98.25 88 VAL A C 1
ATOM 705 O O . VAL A 1 88 ? -3.169 -1.205 -2.994 1.00 98.25 88 VAL A O 1
ATOM 708 N N . GLU A 1 89 ? -4.975 -2.321 -3.756 1.00 98.31 89 GLU A N 1
ATOM 709 C CA . GLU A 1 89 ? -5.978 -1.339 -3.379 1.00 98.31 89 GLU A CA 1
ATOM 710 C C . GLU A 1 89 ? -7.125 -2.032 -2.647 1.00 98.31 89 GLU A C 1
ATOM 712 O O . GLU A 1 89 ? -7.697 -3.012 -3.137 1.00 98.31 89 GLU A O 1
ATOM 717 N N . TYR A 1 90 ? -7.460 -1.505 -1.473 1.00 98.69 90 TYR A N 1
ATOM 718 C CA . TYR A 1 90 ? -8.525 -2.012 -0.626 1.00 98.69 90 TYR A CA 1
ATOM 719 C C . TYR A 1 90 ? -9.679 -1.023 -0.511 1.00 98.69 90 TYR A C 1
ATOM 721 O O . TYR A 1 90 ? -9.484 0.187 -0.361 1.00 98.69 90 TYR A O 1
ATOM 729 N N . ARG A 1 91 ? -10.895 -1.567 -0.476 1.00 98.62 91 ARG A N 1
ATOM 730 C CA . ARG A 1 91 ? -12.081 -0.884 0.037 1.00 98.62 91 ARG A CA 1
ATOM 731 C C . ARG A 1 91 ? -12.300 -1.309 1.486 1.00 98.62 91 ARG A C 1
ATOM 733 O O . ARG A 1 91 ? -12.550 -2.482 1.764 1.00 98.62 91 ARG A O 1
ATOM 740 N N . ILE A 1 92 ? -12.216 -0.352 2.405 1.00 98.44 92 ILE A N 1
ATOM 741 C CA . ILE A 1 92 ? -12.436 -0.581 3.836 1.00 98.44 92 ILE A CA 1
ATOM 742 C C . ILE A 1 92 ? -13.859 -0.145 4.185 1.00 98.44 92 ILE A C 1
ATOM 744 O O . ILE A 1 92 ? -14.258 0.980 3.901 1.00 98.44 92 ILE A O 1
ATOM 748 N N . ASN A 1 93 ? -14.627 -1.040 4.802 1.00 98.38 93 ASN A N 1
ATOM 749 C CA . ASN A 1 93 ? -15.936 -0.736 5.366 1.00 98.38 93 ASN A CA 1
ATOM 750 C C . ASN A 1 93 ? -15.851 -0.857 6.888 1.00 98.38 93 ASN A C 1
ATOM 752 O O . ASN A 1 93 ? -15.796 -1.962 7.426 1.00 98.38 93 ASN A O 1
ATOM 756 N N . GLU A 1 94 ? -15.835 0.286 7.569 1.00 97.75 94 GLU A N 1
ATOM 757 C CA . GLU A 1 94 ? -15.707 0.363 9.028 1.00 97.75 94 GLU A CA 1
ATOM 758 C C . GLU A 1 94 ? -16.984 -0.062 9.763 1.00 97.75 94 GLU A C 1
ATOM 760 O O . GLU A 1 94 ? -16.908 -0.553 10.882 1.00 97.75 94 GLU A O 1
ATOM 765 N N . ALA A 1 95 ? -18.160 0.071 9.140 1.00 97.94 95 ALA A N 1
ATOM 766 C CA . ALA A 1 95 ? -19.421 -0.341 9.756 1.00 97.94 95 ALA A CA 1
ATOM 767 C C . ALA A 1 95 ? -19.557 -1.871 9.806 1.00 97.94 95 ALA A C 1
ATOM 769 O O . ALA A 1 95 ? -19.997 -2.429 10.808 1.00 97.94 95 ALA A O 1
ATOM 770 N N . ASN A 1 96 ? -19.141 -2.546 8.731 1.00 98.50 96 ASN A N 1
ATOM 771 C CA . ASN A 1 96 ? -19.208 -4.005 8.611 1.00 98.50 96 ASN A CA 1
ATOM 772 C C . ASN A 1 96 ? -17.888 -4.702 8.968 1.00 98.50 96 ASN A C 1
ATOM 774 O O . ASN A 1 96 ? -17.826 -5.929 8.948 1.00 98.50 96 ASN A O 1
ATOM 778 N N . MET A 1 97 ? -16.834 -3.937 9.263 1.00 98.56 97 MET A N 1
ATOM 779 C CA . MET A 1 97 ? -15.483 -4.436 9.527 1.00 98.56 97 MET A CA 1
ATOM 780 C C . MET A 1 97 ? -14.981 -5.380 8.421 1.00 98.56 97 MET A C 1
ATOM 782 O O . MET A 1 97 ? -14.491 -6.483 8.678 1.00 98.56 97 MET A O 1
ATOM 786 N N . THR A 1 98 ? -15.088 -4.945 7.163 1.00 98.88 98 THR A N 1
ATOM 787 C CA . THR A 1 98 ? -14.576 -5.691 5.999 1.00 98.88 98 THR A CA 1
ATOM 788 C C . THR A 1 98 ? -13.500 -4.915 5.251 1.00 98.88 98 THR A C 1
ATOM 790 O O . THR A 1 98 ? -13.596 -3.698 5.101 1.00 98.88 98 THR A O 1
ATOM 793 N N . CYS A 1 99 ? -12.494 -5.628 4.752 1.00 98.81 99 CYS A N 1
ATOM 794 C CA . CYS A 1 99 ? -11.436 -5.107 3.893 1.00 98.81 99 CYS A CA 1
ATOM 795 C C . CYS A 1 99 ? -11.447 -5.896 2.579 1.00 98.81 99 CYS A C 1
ATOM 797 O O . CYS A 1 99 ? -11.045 -7.057 2.542 1.00 98.81 99 CYS A O 1
ATOM 799 N N . GLU A 1 100 ? -11.976 -5.302 1.516 1.00 98.88 100 GLU A N 1
ATOM 800 C CA . GLU A 1 100 ? -12.110 -5.941 0.207 1.00 98.88 100 GLU A CA 1
ATOM 801 C C . GLU A 1 100 ? -10.936 -5.557 -0.689 1.00 98.88 100 GLU A C 1
ATOM 803 O O . GLU A 1 100 ? -10.715 -4.371 -0.929 1.00 98.88 100 GLU A O 1
ATOM 808 N N . LEU A 1 101 ? -10.198 -6.543 -1.203 1.00 98.75 101 LEU A N 1
ATOM 809 C CA . LEU A 1 101 ? -9.228 -6.319 -2.273 1.00 98.75 101 LEU A CA 1
ATOM 810 C C . LEU A 1 101 ? -9.979 -6.068 -3.576 1.00 98.75 101 LEU A C 1
ATOM 812 O O . LEU A 1 101 ? -10.649 -6.961 -4.096 1.00 98.75 101 LEU A O 1
ATOM 816 N N . ILE A 1 102 ? -9.861 -4.847 -4.089 1.00 97.88 102 ILE A N 1
ATOM 817 C CA . ILE A 1 102 ? -10.560 -4.413 -5.306 1.00 97.88 102 ILE A CA 1
ATOM 818 C C . ILE A 1 102 ? -9.624 -4.294 -6.508 1.00 97.88 102 ILE A C 1
ATOM 820 O O . ILE A 1 102 ? -10.089 -4.256 -7.644 1.00 97.88 102 ILE A O 1
ATOM 824 N N . TRP A 1 103 ? -8.314 -4.239 -6.269 1.00 97.25 103 TRP A N 1
ATOM 825 C CA . TRP A 1 103 ? -7.298 -4.223 -7.313 1.00 97.25 103 TRP A CA 1
ATOM 826 C C . TRP A 1 103 ? -5.955 -4.693 -6.757 1.00 97.25 103 TRP A C 1
ATOM 828 O O . TRP A 1 103 ? -5.605 -4.399 -5.612 1.00 97.25 103 TRP A O 1
ATOM 838 N N . GLU A 1 104 ? -5.174 -5.381 -7.583 1.00 97.31 104 GLU A N 1
ATOM 839 C CA . GLU A 1 104 ? -3.768 -5.650 -7.311 1.00 97.31 104 GLU A CA 1
ATOM 840 C C . GLU A 1 104 ? -2.935 -5.563 -8.588 1.00 97.31 104 GLU A C 1
ATOM 842 O O . GLU A 1 104 ? -3.429 -5.794 -9.691 1.00 97.31 104 GLU A O 1
ATOM 847 N N . PHE A 1 105 ? -1.646 -5.288 -8.418 1.00 97.94 105 PHE A N 1
ATOM 848 C CA . PHE A 1 105 ? -0.647 -5.439 -9.460 1.00 97.94 105 PHE A CA 1
ATOM 849 C C . PHE A 1 105 ? 0.549 -6.221 -8.939 1.00 97.94 105 PHE A C 1
ATOM 851 O O . PHE A 1 105 ? 1.184 -5.864 -7.939 1.00 97.94 105 PHE A O 1
ATOM 858 N N . ARG A 1 106 ? 0.863 -7.285 -9.674 1.00 96.12 106 ARG A N 1
ATOM 859 C CA . ARG A 1 106 ? 2.056 -8.107 -9.513 1.00 96.12 106 ARG A CA 1
ATOM 860 C C . ARG A 1 106 ? 2.835 -7.995 -10.806 1.00 96.12 106 ARG A C 1
ATOM 862 O O . ARG A 1 106 ? 2.286 -8.241 -11.875 1.00 96.12 106 ARG A O 1
ATOM 869 N N . ARG A 1 107 ? 4.106 -7.632 -10.707 1.00 95.25 107 ARG A N 1
ATOM 870 C CA . ARG A 1 107 ? 4.971 -7.627 -11.879 1.00 95.25 107 ARG A CA 1
ATOM 871 C C . ARG A 1 107 ? 5.187 -9.056 -12.377 1.00 95.25 107 ARG A C 1
ATOM 873 O O . ARG A 1 107 ? 5.407 -9.953 -11.565 1.00 95.25 107 ARG A O 1
ATOM 880 N N . ASP A 1 108 ? 5.230 -9.216 -13.693 1.00 93.38 108 ASP A N 1
ATOM 881 C CA . ASP A 1 108 ? 5.858 -10.351 -14.361 1.00 93.38 108 ASP A CA 1
ATOM 882 C C . ASP A 1 108 ? 7.116 -9.882 -15.133 1.00 93.38 108 ASP A C 1
ATOM 884 O O . ASP A 1 108 ? 7.009 -8.952 -15.938 1.00 93.38 108 ASP A O 1
ATOM 888 N N . PRO A 1 109 ? 8.324 -10.427 -14.873 1.00 94.06 109 PRO A N 1
ATOM 889 C CA . PRO A 1 109 ? 8.654 -11.422 -13.848 1.00 94.06 109 PRO A CA 1
ATOM 890 C C . PRO A 1 109 ? 8.475 -10.889 -12.423 1.00 94.06 109 PRO A C 1
ATOM 892 O O . PRO A 1 109 ? 8.652 -9.698 -12.167 1.00 94.06 109 PRO A O 1
ATOM 895 N N . ILE A 1 110 ? 8.163 -11.788 -11.486 1.00 96.00 110 ILE A N 1
ATOM 896 C CA . ILE A 1 110 ? 7.893 -11.457 -10.079 1.00 96.00 110 ILE A CA 1
ATOM 897 C C . ILE A 1 110 ? 9.052 -10.672 -9.448 1.00 96.00 110 ILE A C 1
ATOM 899 O O . ILE A 1 110 ? 10.208 -11.093 -9.499 1.00 96.00 110 ILE A O 1
ATOM 903 N N . ILE A 1 111 ? 8.719 -9.570 -8.769 1.00 96.56 111 ILE A N 1
ATOM 904 C CA . ILE A 1 111 ? 9.619 -8.873 -7.842 1.00 96.56 111 ILE A CA 1
ATOM 905 C C . ILE A 1 111 ? 9.256 -9.231 -6.409 1.00 96.56 111 ILE A C 1
ATOM 907 O O . ILE A 1 111 ? 8.087 -9.258 -6.026 1.00 96.56 111 ILE A O 1
ATOM 911 N N . TYR A 1 112 ? 10.289 -9.426 -5.598 1.00 97.75 112 TYR A N 1
ATOM 912 C CA . TYR A 1 112 ? 10.191 -9.411 -4.150 1.00 97.75 112 TYR A CA 1
ATOM 913 C C . TYR A 1 112 ? 11.105 -8.326 -3.581 1.00 97.75 112 TYR A C 1
ATOM 915 O O . TYR A 1 112 ? 12.274 -8.226 -3.949 1.00 97.75 112 TYR A O 1
ATOM 923 N N . SER A 1 113 ? 10.559 -7.540 -2.661 1.00 97.06 113 SER A N 1
ATOM 924 C CA . SER A 1 113 ? 11.243 -6.484 -1.935 1.00 97.06 113 SER A CA 1
ATOM 925 C C . SER A 1 113 ? 10.891 -6.584 -0.458 1.00 97.06 113 SER A C 1
ATOM 927 O O . SER A 1 113 ? 9.756 -6.336 -0.051 1.00 97.06 113 SER A O 1
ATOM 929 N N . PHE A 1 114 ? 11.863 -6.962 0.372 1.00 97.06 114 PHE A N 1
ATOM 930 C CA . PHE A 1 114 ? 11.609 -7.259 1.787 1.00 97.06 114 PHE A CA 1
ATOM 931 C C . PHE A 1 114 ? 11.392 -6.011 2.668 1.00 97.06 114 PHE A C 1
ATOM 933 O O . PHE A 1 114 ? 11.029 -6.126 3.851 1.00 97.06 114 PHE A O 1
ATOM 940 N N . ALA A 1 115 ? 11.680 -4.820 2.136 1.00 97.00 115 ALA A N 1
ATOM 941 C CA . ALA A 1 115 ? 11.601 -3.546 2.840 1.00 97.00 115 ALA A CA 1
ATOM 942 C C . ALA A 1 115 ? 11.423 -2.372 1.869 1.00 97.00 115 ALA A C 1
ATOM 944 O O . ALA A 1 115 ? 11.783 -2.461 0.696 1.00 97.00 115 ALA A O 1
ATOM 945 N N . MET A 1 116 ? 10.969 -1.236 2.411 1.00 97.75 116 MET A N 1
ATOM 946 C CA . MET A 1 116 ? 10.720 -0.006 1.658 1.00 97.75 116 MET A CA 1
ATOM 947 C C . MET A 1 116 ? 9.602 -0.194 0.618 1.00 97.75 116 MET A C 1
ATOM 949 O O . MET A 1 116 ? 8.881 -1.193 0.638 1.00 97.75 116 MET A O 1
ATOM 953 N N . GLY A 1 117 ? 9.450 0.783 -0.275 1.00 97.44 117 GLY A N 1
ATOM 954 C CA . GLY A 1 117 ? 8.443 0.761 -1.327 1.00 97.44 117 GLY A CA 1
ATOM 955 C C . GLY A 1 117 ? 7.289 1.721 -1.066 1.00 97.44 117 GLY A C 1
ATOM 956 O O . GLY A 1 117 ? 7.117 2.269 0.029 1.00 97.44 117 GLY A O 1
ATOM 957 N N . TYR A 1 118 ? 6.543 1.994 -2.129 1.00 98.00 118 TYR A N 1
ATOM 958 C CA . TYR A 1 118 ? 5.488 2.997 -2.133 1.00 98.00 118 TYR A CA 1
ATOM 959 C C . TYR A 1 118 ? 4.511 2.756 -3.276 1.00 98.00 118 TYR A C 1
ATOM 961 O O . TYR A 1 118 ? 4.932 2.377 -4.366 1.00 98.00 118 TYR A O 1
ATOM 969 N N . VAL A 1 119 ? 3.225 2.993 -3.027 1.00 97.62 119 VAL A N 1
ATOM 970 C CA . VAL A 1 119 ? 2.170 2.908 -4.039 1.00 97.62 119 VAL A CA 1
ATOM 971 C C . VAL A 1 119 ? 1.271 4.119 -3.906 1.00 97.62 119 VAL A C 1
ATOM 973 O O . VAL A 1 119 ? 0.862 4.467 -2.799 1.00 97.62 119 VAL A O 1
ATOM 976 N N . GLU A 1 120 ? 0.939 4.724 -5.039 1.00 95.88 120 GLU A N 1
ATOM 977 C CA . GLU A 1 120 ? 0.015 5.850 -5.096 1.00 95.88 120 GLU A CA 1
ATOM 978 C C . GLU A 1 120 ? -0.777 5.846 -6.402 1.00 95.88 120 GLU A C 1
ATOM 980 O O . GLU A 1 120 ? -0.233 5.597 -7.482 1.00 95.88 120 GLU A O 1
ATOM 985 N N . ARG A 1 121 ? -2.077 6.132 -6.297 1.00 96.50 121 ARG A N 1
ATOM 986 C CA . ARG A 1 121 ? -2.946 6.355 -7.452 1.00 96.50 121 ARG A CA 1
ATOM 987 C C . ARG A 1 121 ? -2.696 7.762 -7.999 1.00 96.50 121 ARG A C 1
ATOM 989 O O . ARG A 1 121 ? -2.856 8.741 -7.279 1.00 96.50 121 ARG A O 1
ATOM 996 N N . LEU A 1 122 ? -2.325 7.854 -9.271 1.00 95.31 122 LEU A N 1
ATOM 997 C CA . LEU A 1 122 ? -2.025 9.108 -9.957 1.00 95.31 122 LEU A CA 1
ATOM 998 C C . LEU A 1 122 ? -3.300 9.788 -10.493 1.00 95.31 122 LEU A C 1
ATOM 1000 O O . LEU A 1 122 ? -4.290 9.103 -10.769 1.00 95.31 122 LEU A O 1
ATOM 1004 N N . PRO A 1 123 ? -3.282 11.117 -10.730 1.00 92.44 123 PRO A N 1
ATOM 1005 C CA . PRO A 1 123 ? -4.442 11.855 -11.247 1.00 92.44 123 PRO A CA 1
ATOM 1006 C C . PRO A 1 123 ? -4.966 11.376 -12.608 1.00 92.44 123 PRO A C 1
ATOM 1008 O O . PRO A 1 123 ? -6.142 11.550 -12.908 1.00 92.44 123 PRO A O 1
ATOM 1011 N N . ASN A 1 124 ? -4.113 10.763 -13.434 1.00 92.62 124 ASN A N 1
ATOM 1012 C CA . ASN A 1 124 ? -4.496 10.184 -14.727 1.00 92.62 124 ASN A CA 1
ATOM 1013 C C . ASN A 1 124 ? -5.138 8.786 -14.608 1.00 92.62 124 ASN A C 1
ATOM 1015 O O . ASN A 1 124 ? -5.428 8.169 -15.627 1.00 92.62 124 ASN A O 1
ATOM 1019 N N . GLY A 1 125 ? -5.328 8.270 -13.389 1.00 93.69 125 GLY A N 1
ATOM 1020 C CA . GLY A 1 125 ? -5.877 6.939 -13.126 1.00 93.69 125 GLY A CA 1
ATOM 1021 C C . GLY A 1 125 ? -4.838 5.814 -13.093 1.00 93.69 125 GLY A C 1
ATOM 1022 O O . GLY A 1 125 ? -5.153 4.725 -12.608 1.00 93.69 125 GLY A O 1
ATOM 1023 N N . ASN A 1 126 ? -3.597 6.058 -13.522 1.00 97.12 126 ASN A N 1
ATOM 1024 C CA . ASN A 1 126 ? -2.513 5.079 -13.413 1.00 97.12 126 ASN A CA 1
ATOM 1025 C C . ASN A 1 126 ? -2.068 4.900 -11.954 1.00 97.12 126 ASN A C 1
ATOM 1027 O O . ASN A 1 126 ? -2.339 5.732 -11.090 1.00 97.12 126 ASN A O 1
ATOM 1031 N N . THR A 1 127 ? -1.344 3.822 -11.678 1.00 97.88 127 THR A N 1
ATOM 1032 C CA . THR A 1 127 ? -0.733 3.557 -10.376 1.00 97.88 127 THR A CA 1
ATOM 1033 C C . THR A 1 127 ? 0.775 3.711 -10.470 1.00 97.88 127 THR A C 1
ATOM 1035 O O . THR A 1 127 ? 1.433 3.061 -11.277 1.00 97.88 127 THR A O 1
ATOM 1038 N N . SER A 1 128 ? 1.325 4.544 -9.598 1.00 97.69 128 SER A N 1
ATOM 1039 C CA . SER A 1 128 ? 2.753 4.681 -9.354 1.00 97.69 128 SER A CA 1
ATOM 1040 C C . SER A 1 128 ? 3.203 3.607 -8.363 1.00 97.69 128 SER A C 1
ATOM 1042 O O . SER A 1 128 ? 2.659 3.537 -7.260 1.00 97.69 128 SER A O 1
ATOM 1044 N N . VAL A 1 129 ? 4.181 2.776 -8.732 1.00 98.25 129 VAL A N 1
ATOM 1045 C CA . VAL A 1 129 ? 4.723 1.699 -7.889 1.00 98.25 129 VAL A CA 1
ATOM 1046 C C . VAL A 1 129 ? 6.235 1.863 -7.751 1.00 98.25 129 VAL A C 1
ATOM 1048 O O . VAL A 1 129 ? 6.995 1.657 -8.692 1.00 98.25 129 VAL A O 1
ATOM 1051 N N . SER A 1 130 ? 6.684 2.210 -6.549 1.00 97.88 130 SER A N 1
ATOM 1052 C CA . SER A 1 130 ? 8.090 2.192 -6.150 1.00 97.88 130 SER A CA 1
ATOM 1053 C C . SER A 1 130 ? 8.388 0.867 -5.463 1.00 97.88 130 SER A C 1
ATOM 1055 O O . SER A 1 130 ? 7.811 0.568 -4.418 1.00 97.88 130 SER A O 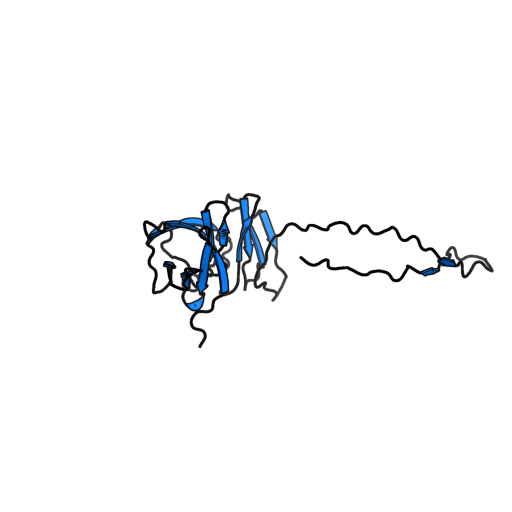1
ATOM 1057 N N . TRP A 1 131 ? 9.337 0.101 -5.992 1.00 97.38 131 TRP A N 1
ATOM 1058 C CA . TRP A 1 131 ? 9.576 -1.273 -5.538 1.00 97.38 131 TRP A CA 1
ATOM 1059 C C . TRP A 1 131 ? 10.482 -1.398 -4.312 1.00 97.38 131 TRP A C 1
ATOM 1061 O O . TRP A 1 131 ? 10.688 -2.499 -3.812 1.00 97.38 131 TRP A O 1
ATOM 1071 N N . GLY A 1 132 ? 11.010 -0.297 -3.781 1.00 96.31 132 GLY A N 1
ATOM 1072 C CA . GLY A 1 132 ? 11.785 -0.322 -2.544 1.00 96.31 132 GLY A CA 1
ATOM 1073 C C . GLY A 1 132 ? 13.152 -0.980 -2.728 1.00 96.31 132 GLY A C 1
ATOM 1074 O O . GLY A 1 132 ? 13.880 -0.665 -3.671 1.00 96.31 132 GLY A O 1
ATOM 1075 N N . PHE A 1 133 ? 13.493 -1.914 -1.836 1.00 95.31 133 PHE A N 1
ATOM 1076 C CA . PHE A 1 133 ? 14.730 -2.694 -1.902 1.00 95.31 133 PHE A CA 1
ATOM 1077 C C . PHE A 1 133 ? 14.676 -3.757 -3.017 1.00 95.31 133 PHE A C 1
ATOM 1079 O O . PHE A 1 133 ? 14.568 -4.957 -2.767 1.00 95.31 133 PHE A O 1
ATOM 1086 N N . SER A 1 134 ? 14.719 -3.310 -4.271 1.00 93.62 134 SER A N 1
ATOM 1087 C CA . SER A 1 134 ? 14.774 -4.173 -5.452 1.00 93.62 134 SER A CA 1
ATOM 1088 C C . SER A 1 134 ? 15.523 -3.486 -6.600 1.00 93.62 134 SER A C 1
ATOM 1090 O O . SER A 1 134 ? 15.677 -2.266 -6.594 1.00 93.62 134 SER A O 1
ATOM 1092 N N . ASN A 1 135 ? 15.982 -4.261 -7.589 1.00 91.81 135 ASN A N 1
ATOM 1093 C CA . ASN A 1 135 ? 16.708 -3.721 -8.746 1.00 91.81 135 ASN A CA 1
ATOM 1094 C C . ASN A 1 135 ? 15.821 -2.852 -9.646 1.00 91.81 135 ASN A C 1
ATOM 1096 O O . ASN A 1 135 ? 16.258 -1.798 -10.103 1.00 91.81 135 ASN A O 1
ATOM 1100 N N . THR A 1 136 ? 14.581 -3.278 -9.904 1.00 94.00 136 THR A N 1
ATOM 1101 C CA . THR A 1 136 ? 13.597 -2.394 -10.535 1.00 94.00 136 THR A CA 1
ATOM 1102 C C . THR A 1 136 ? 13.273 -1.298 -9.537 1.00 94.00 136 THR A C 1
ATOM 1104 O O . THR A 1 136 ? 12.922 -1.579 -8.396 1.00 94.00 136 THR A O 1
ATOM 1107 N N . THR A 1 137 ? 13.425 -0.038 -9.928 1.00 95.44 137 THR A N 1
ATOM 1108 C CA . THR A 1 137 ? 13.175 1.069 -8.999 1.00 95.44 137 THR A CA 1
ATOM 1109 C C . THR A 1 137 ? 11.700 1.454 -9.014 1.00 95.44 137 THR A C 1
ATOM 1111 O O . THR A 1 137 ? 11.096 1.654 -7.957 1.00 95.44 137 THR A O 1
ATOM 1114 N N . TYR A 1 138 ? 11.115 1.528 -10.209 1.00 97.25 138 TYR A N 1
ATOM 1115 C CA . TYR A 1 138 ? 9.810 2.137 -10.418 1.00 97.25 138 TYR A CA 1
ATOM 1116 C C . TYR A 1 138 ? 9.056 1.520 -11.592 1.00 97.25 138 TYR A C 1
ATOM 1118 O O . TYR A 1 138 ? 9.656 1.289 -12.639 1.00 97.25 138 TYR A O 1
ATOM 1126 N N . THR A 1 139 ? 7.741 1.378 -11.445 1.00 97.94 139 THR A N 1
ATOM 1127 C CA . THR A 1 139 ? 6.808 1.060 -12.529 1.00 97.94 139 THR A CA 1
ATOM 1128 C C . THR A 1 139 ? 5.578 1.967 -12.417 1.00 97.94 139 THR A C 1
ATOM 1130 O O . THR A 1 139 ? 4.983 2.077 -11.347 1.00 97.94 139 THR A O 1
ATOM 1133 N N . GLU A 1 140 ? 5.169 2.598 -13.515 1.00 98.12 140 GLU A N 1
ATOM 1134 C CA . GLU A 1 140 ? 3.830 3.170 -13.673 1.00 98.12 140 GLU A CA 1
ATOM 1135 C C . GLU A 1 140 ? 2.952 2.171 -14.418 1.00 98.12 140 GLU A C 1
ATOM 1137 O O . GLU A 1 140 ? 3.326 1.671 -15.481 1.00 98.12 140 GLU A O 1
ATOM 1142 N N . VAL A 1 141 ? 1.783 1.892 -13.855 1.00 98.00 141 VAL A N 1
ATOM 1143 C CA . VAL A 1 141 ? 0.875 0.843 -14.315 1.00 98.00 141 VAL A CA 1
ATOM 1144 C C . VAL A 1 141 ? -0.451 1.468 -14.711 1.00 98.00 141 VAL A C 1
ATOM 1146 O O . VAL A 1 141 ? -1.008 2.273 -13.964 1.00 98.00 141 VAL A O 1
ATOM 1149 N N . THR A 1 142 ? -0.978 1.105 -15.873 1.00 96.19 142 THR A N 1
ATOM 1150 C CA . THR A 1 142 ? -2.303 1.540 -16.315 1.00 96.19 142 THR A CA 1
ATOM 1151 C C . THR A 1 142 ? -3.404 0.928 -15.451 1.00 96.19 142 THR A C 1
ATOM 1153 O O . THR A 1 142 ? -3.196 -0.044 -14.723 1.00 96.19 142 THR A O 1
ATOM 1156 N N . GLN A 1 143 ? -4.625 1.453 -15.550 1.00 89.12 143 GLN A N 1
ATOM 1157 C CA . GLN A 1 143 ? -5.776 0.857 -14.862 1.00 89.12 143 GLN A CA 1
ATOM 1158 C C . GLN A 1 143 ? -6.041 -0.601 -15.293 1.00 89.12 143 GLN A C 1
ATOM 1160 O O . GLN A 1 143 ? -6.547 -1.387 -14.494 1.00 89.12 143 GLN A O 1
ATOM 1165 N N . ALA A 1 144 ? -5.650 -0.972 -16.518 1.00 90.88 144 ALA A N 1
ATOM 1166 C CA . ALA A 1 144 ? -5.747 -2.334 -17.041 1.00 90.88 144 ALA A CA 1
ATOM 1167 C C . ALA A 1 144 ? -4.645 -3.279 -16.520 1.00 90.88 144 ALA A C 1
ATOM 1169 O O . ALA A 1 144 ? -4.700 -4.476 -16.785 1.00 90.88 144 ALA A O 1
ATOM 1170 N N . GLY A 1 145 ? -3.661 -2.766 -15.771 1.00 92.56 145 GLY A N 1
ATOM 1171 C CA . GLY A 1 145 ? -2.544 -3.559 -15.251 1.00 92.56 145 GLY A CA 1
ATOM 1172 C C . GLY A 1 145 ? -1.334 -3.637 -16.187 1.00 92.56 145 GLY A C 1
ATOM 1173 O O . GLY A 1 145 ? -0.444 -4.448 -15.951 1.00 92.56 145 GLY A O 1
ATOM 1174 N N . GLU A 1 146 ? -1.277 -2.812 -17.234 1.00 95.56 146 GLU A N 1
ATOM 1175 C CA . GLU A 1 146 ? -0.161 -2.791 -18.187 1.00 95.56 146 GLU A CA 1
ATOM 1176 C C . GLU A 1 146 ? 0.924 -1.801 -17.748 1.00 95.56 146 GLU A C 1
ATOM 1178 O O . GLU A 1 146 ? 0.625 -0.733 -17.215 1.00 95.56 146 GLU A O 1
ATOM 1183 N N . THR A 1 147 ? 2.194 -2.109 -18.005 1.00 97.25 147 THR A N 1
ATOM 1184 C CA . THR A 1 147 ? 3.297 -1.179 -17.729 1.00 97.25 147 THR A CA 1
ATOM 1185 C C . THR A 1 147 ? 3.289 -0.024 -18.730 1.00 97.25 147 THR A C 1
ATOM 1187 O O . THR A 1 147 ? 3.549 -0.223 -19.914 1.00 97.25 147 THR A O 1
ATOM 1190 N N . ALA A 1 148 ? 3.049 1.195 -18.249 1.00 97.12 148 ALA A N 1
ATOM 1191 C CA . ALA A 1 148 ? 3.152 2.419 -19.044 1.00 97.12 148 ALA A CA 1
ATOM 1192 C C . ALA A 1 148 ? 4.588 2.966 -19.079 1.00 97.12 148 ALA A C 1
ATOM 1194 O O . ALA A 1 148 ? 5.036 3.497 -20.093 1.00 97.12 148 ALA A O 1
ATOM 1195 N N . TYR A 1 149 ? 5.306 2.857 -17.960 1.00 95.44 149 TYR A N 1
ATOM 1196 C CA . TYR A 1 149 ? 6.676 3.342 -17.823 1.00 95.44 149 TYR A CA 1
ATOM 1197 C C . TYR A 1 149 ? 7.413 2.565 -16.734 1.00 95.44 149 TYR A C 1
ATOM 1199 O O . TYR A 1 149 ? 6.822 2.188 -15.725 1.00 95.44 149 TYR A O 1
ATOM 1207 N N . GLU A 1 150 ? 8.710 2.343 -16.915 1.00 96.81 150 GLU A N 1
ATOM 1208 C CA . GLU A 1 150 ? 9.547 1.640 -15.951 1.00 96.81 150 GLU A CA 1
ATOM 1209 C C . GLU A 1 150 ? 10.995 2.109 -16.036 1.00 96.81 150 GLU A C 1
ATOM 1211 O O . GLU A 1 150 ? 11.514 2.349 -17.126 1.00 96.81 150 GLU A O 1
ATOM 1216 N N . PHE A 1 151 ? 11.661 2.200 -14.884 1.00 95.00 151 PHE A N 1
ATOM 1217 C CA . PHE A 1 151 ? 13.101 2.421 -14.846 1.00 95.00 151 PHE A CA 1
ATOM 1218 C C . PHE A 1 151 ? 13.771 1.787 -13.624 1.00 95.00 151 PHE A C 1
ATOM 1220 O O . PHE A 1 151 ? 13.147 1.472 -12.603 1.00 95.00 151 PHE A O 1
ATOM 1227 N N . SER A 1 152 ? 15.093 1.680 -13.736 1.00 94.94 152 SER A N 1
ATOM 1228 C CA . SER A 1 152 ? 16.001 1.250 -12.678 1.00 94.94 152 SER A CA 1
ATOM 1229 C C . SER A 1 152 ? 17.149 2.248 -12.562 1.00 94.94 152 SER A C 1
ATOM 1231 O O . SER A 1 152 ? 17.672 2.701 -13.577 1.00 94.94 152 SER A O 1
ATOM 1233 N N . LEU A 1 153 ? 17.576 2.565 -11.337 1.00 90.12 153 LEU A N 1
ATOM 1234 C CA . LEU A 1 153 ? 18.713 3.464 -11.077 1.00 90.12 153 LEU A CA 1
ATOM 1235 C C . LEU A 1 153 ? 20.088 2.827 -11.362 1.00 90.12 153 LEU A C 1
ATOM 1237 O O . LEU A 1 153 ? 21.115 3.483 -11.223 1.00 90.12 153 LEU A O 1
ATOM 1241 N N . GLY A 1 154 ? 20.114 1.560 -11.779 1.00 83.38 154 GLY A N 1
ATOM 1242 C CA . GLY A 1 154 ? 21.334 0.803 -12.047 1.00 83.38 154 GLY A CA 1
ATOM 1243 C C . GLY A 1 154 ? 21.767 -0.069 -10.868 1.00 83.38 154 GLY A C 1
ATOM 1244 O O . GLY A 1 154 ? 21.068 -0.203 -9.862 1.00 83.38 154 GLY A O 1
ATOM 1245 N N . ASN A 1 155 ? 22.919 -0.722 -11.016 1.00 78.94 155 ASN A N 1
ATOM 1246 C CA . ASN A 1 155 ? 23.365 -1.748 -10.075 1.00 78.94 155 ASN A CA 1
ATOM 1247 C C . ASN A 1 155 ? 23.573 -1.192 -8.660 1.00 78.94 155 ASN A C 1
ATOM 1249 O O . ASN A 1 155 ? 24.156 -0.124 -8.478 1.00 78.94 155 ASN A O 1
ATOM 1253 N N . LEU A 1 156 ? 23.117 -1.958 -7.662 1.00 73.38 156 LEU A N 1
ATOM 1254 C CA . LEU A 1 156 ? 23.221 -1.655 -6.226 1.00 73.38 156 LEU A CA 1
ATOM 1255 C C . LEU A 1 156 ? 22.553 -0.339 -5.788 1.00 73.38 156 LEU A C 1
ATOM 1257 O O . LEU A 1 156 ? 22.748 0.096 -4.656 1.00 73.38 156 LEU A O 1
ATOM 1261 N N . SER A 1 157 ? 21.740 0.269 -6.654 1.00 84.69 157 SER A N 1
ATOM 1262 C CA . SER A 1 157 ? 20.972 1.470 -6.341 1.00 84.69 157 SER A CA 1
ATOM 1263 C C . SER A 1 157 ? 19.508 1.098 -6.145 1.00 84.69 157 SER A C 1
ATOM 1265 O O . SER A 1 157 ? 18.809 0.751 -7.092 1.00 84.69 157 SER A O 1
ATOM 1267 N N . TYR A 1 158 ? 19.044 1.176 -4.902 1.00 87.94 158 TYR A N 1
ATOM 1268 C CA . TYR A 1 158 ? 17.634 1.053 -4.544 1.00 87.94 158 TYR A CA 1
ATOM 1269 C C . TYR A 1 158 ? 17.113 2.400 -4.052 1.00 87.94 158 TYR A C 1
ATOM 1271 O O . TYR A 1 158 ? 17.856 3.219 -3.510 1.00 87.94 158 TYR A O 1
ATOM 1279 N N . SER A 1 159 ? 15.815 2.621 -4.226 1.00 92.25 159 SER A N 1
ATOM 1280 C CA . SER A 1 159 ? 15.147 3.797 -3.682 1.00 92.25 159 SER A CA 1
ATOM 1281 C C . SER A 1 159 ? 14.285 3.397 -2.497 1.00 92.25 159 SER A C 1
ATOM 1283 O O . SER A 1 159 ? 13.558 2.407 -2.558 1.00 92.25 159 SER A O 1
ATOM 1285 N N . TYR A 1 160 ? 14.313 4.197 -1.431 1.00 94.56 160 TYR A N 1
ATOM 1286 C CA . TYR A 1 160 ? 13.342 4.049 -0.349 1.00 94.56 160 TYR A CA 1
ATOM 1287 C C . TYR A 1 160 ? 11.910 4.264 -0.866 1.00 94.56 160 TYR A C 1
ATOM 1289 O O . TYR A 1 160 ? 10.993 3.505 -0.542 1.00 94.56 160 TYR A O 1
ATOM 1297 N N . ARG A 1 161 ? 11.734 5.302 -1.692 1.00 94.75 161 ARG A N 1
ATOM 1298 C CA . ARG A 1 161 ? 10.463 5.721 -2.280 1.00 94.75 161 ARG A CA 1
ATOM 1299 C C . ARG A 1 161 ? 10.713 6.576 -3.517 1.00 94.75 161 ARG A C 1
ATOM 1301 O O . ARG A 1 161 ? 11.563 7.460 -3.500 1.00 94.75 161 ARG A O 1
ATOM 1308 N N . VAL A 1 162 ? 9.895 6.373 -4.540 1.00 95.00 162 VAL A N 1
ATOM 1309 C CA . VAL A 1 162 ? 9.728 7.287 -5.673 1.00 95.00 162 VAL A CA 1
ATOM 1310 C C . VAL A 1 162 ? 8.324 7.884 -5.610 1.00 95.00 162 VAL A C 1
ATOM 1312 O O . VAL A 1 162 ? 7.357 7.157 -5.384 1.00 95.00 162 VAL A O 1
ATOM 1315 N N . VAL A 1 163 ? 8.223 9.200 -5.800 1.00 92.75 163 VAL A N 1
ATOM 1316 C CA . VAL A 1 163 ? 6.957 9.937 -5.928 1.00 92.75 163 VAL A CA 1
ATOM 1317 C C . VAL A 1 163 ? 6.970 10.643 -7.278 1.00 92.75 163 VAL A C 1
ATOM 1319 O O . VAL A 1 163 ? 8.014 11.141 -7.702 1.00 92.75 163 VAL A O 1
ATOM 1322 N N . LYS A 1 164 ? 5.827 10.653 -7.963 1.00 91.06 164 LYS A N 1
ATOM 1323 C CA . LYS A 1 164 ? 5.657 11.341 -9.241 1.00 91.06 164 LYS A CA 1
ATOM 1324 C C . LYS A 1 164 ? 4.797 12.573 -9.007 1.00 91.06 164 LYS A C 1
ATOM 1326 O O . LYS A 1 164 ? 3.618 12.442 -8.710 1.00 91.06 164 LYS A O 1
ATOM 1331 N N . GLU A 1 165 ? 5.400 13.740 -9.170 1.00 86.75 165 GLU A N 1
ATOM 1332 C CA . GLU A 1 165 ? 4.746 15.029 -8.957 1.00 86.75 165 GLU A CA 1
ATOM 1333 C C . GLU A 1 165 ? 4.790 15.881 -10.217 1.00 86.75 165 GLU A C 1
ATOM 1335 O O . GLU A 1 165 ? 5.678 15.740 -11.065 1.00 86.75 165 GLU A O 1
ATOM 1340 N N . ASN A 1 166 ? 3.842 16.809 -10.313 1.00 84.38 166 ASN A N 1
ATOM 1341 C CA . ASN A 1 166 ? 3.910 17.851 -11.322 1.00 84.38 166 ASN A CA 1
ATOM 1342 C C . ASN A 1 166 ? 5.041 18.815 -10.970 1.00 84.38 166 ASN A C 1
ATOM 1344 O O . ASN A 1 166 ? 5.038 19.458 -9.920 1.00 84.38 166 ASN A O 1
ATOM 1348 N N . TRP A 1 167 ? 6.001 18.946 -11.879 1.00 80.75 167 TRP A N 1
ATOM 1349 C CA . TRP A 1 167 ? 7.040 19.949 -11.748 1.00 80.75 167 TRP A CA 1
ATOM 1350 C C . TRP A 1 167 ? 6.493 21.304 -12.214 1.00 80.75 167 TRP A C 1
ATOM 1352 O O . TRP A 1 167 ? 6.381 21.562 -13.412 1.00 80.75 167 TRP A O 1
ATOM 1362 N N . PHE A 1 168 ? 6.208 22.207 -11.275 1.00 74.69 168 PHE A N 1
ATOM 1363 C CA . PHE A 1 168 ? 5.902 23.605 -11.583 1.00 74.69 168 PHE A CA 1
ATOM 1364 C C . PHE A 1 168 ? 7.160 24.465 -11.403 1.00 74.69 168 PHE A C 1
ATOM 1366 O O . PHE A 1 168 ? 7.476 24.888 -10.293 1.00 74.69 168 PHE A O 1
ATOM 1373 N N . VAL A 1 169 ? 7.884 24.765 -12.491 1.00 70.25 169 VAL A N 1
ATOM 1374 C CA . VAL A 1 169 ? 8.797 25.919 -12.472 1.00 70.25 169 VAL A CA 1
ATOM 1375 C C . VAL A 1 169 ? 7.917 27.138 -12.687 1.00 70.25 169 VAL A C 1
ATOM 1377 O O . VAL A 1 169 ? 7.384 27.316 -13.781 1.00 70.25 169 VAL A O 1
ATOM 1380 N N . LYS A 1 170 ? 7.772 28.008 -11.685 1.00 64.50 170 LYS A N 1
ATOM 1381 C CA . LYS A 1 170 ? 7.446 29.400 -12.001 1.00 64.50 170 LYS A CA 1
ATOM 1382 C C . LYS A 1 1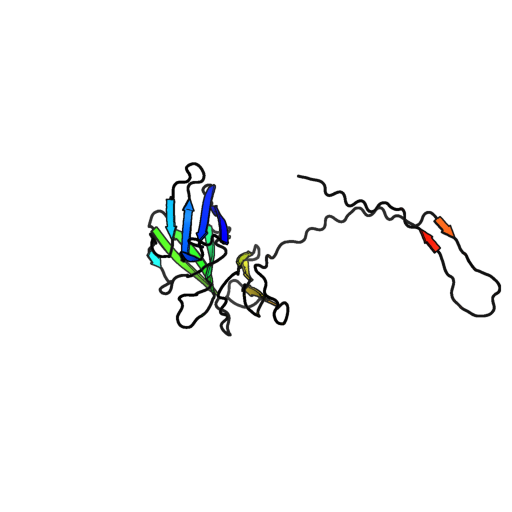70 ? 8.678 29.923 -12.733 1.00 64.50 170 LYS A C 1
ATOM 1384 O O . LYS A 1 170 ? 9.731 29.951 -12.090 1.00 64.50 170 LYS A O 1
ATOM 1389 N N . PRO A 1 171 ? 8.622 30.246 -14.041 1.00 61.16 171 PRO A N 1
ATOM 1390 C CA . PRO A 1 171 ? 9.778 30.835 -14.688 1.00 61.16 171 PRO A CA 1
ATOM 1391 C C . PRO A 1 171 ? 10.158 32.039 -13.837 1.00 61.16 171 PRO A C 1
ATOM 1393 O O . PRO A 1 171 ? 9.333 32.922 -13.586 1.00 61.16 171 PRO A O 1
ATOM 1396 N N . LEU A 1 172 ? 11.377 32.015 -13.295 1.00 63.81 172 LEU A N 1
ATOM 1397 C CA . LEU A 1 172 ? 11.954 33.224 -12.745 1.00 63.81 172 LEU A CA 1
ATOM 1398 C C . LEU A 1 172 ? 11.807 34.248 -13.867 1.00 63.81 172 LEU A C 1
ATOM 1400 O O . LEU A 1 172 ? 12.147 33.949 -15.014 1.00 63.81 172 LEU A O 1
ATOM 1404 N N . ASN A 1 173 ? 11.262 35.424 -13.560 1.00 58.41 173 ASN A N 1
ATOM 1405 C CA . ASN A 1 173 ? 11.490 36.579 -14.411 1.00 58.41 173 ASN A CA 1
ATOM 1406 C C . ASN A 1 173 ? 12.995 36.816 -14.340 1.00 58.41 173 ASN A C 1
ATOM 1408 O O . ASN A 1 173 ? 13.482 37.576 -13.506 1.00 58.41 173 ASN A O 1
ATOM 1412 N N . ILE A 1 174 ? 13.748 36.074 -15.150 1.00 56.91 174 ILE A N 1
ATOM 1413 C CA . ILE A 1 174 ? 15.121 36.398 -15.443 1.00 56.91 174 ILE A CA 1
ATOM 1414 C C . ILE A 1 174 ? 14.948 37.710 -16.188 1.00 56.91 174 ILE A C 1
ATOM 1416 O O . ILE A 1 174 ? 14.594 37.717 -17.366 1.00 56.91 174 ILE A O 1
ATOM 1420 N N . ASN A 1 175 ? 15.096 38.831 -15.475 1.00 56.50 175 ASN A N 1
ATOM 1421 C CA . ASN A 1 175 ? 15.472 40.069 -16.132 1.00 56.50 175 ASN A CA 1
ATOM 1422 C C . ASN A 1 175 ? 16.627 39.647 -17.027 1.00 56.50 175 ASN A C 1
ATOM 1424 O O . ASN A 1 175 ? 17.632 39.166 -16.500 1.00 56.50 175 ASN A O 1
ATOM 1428 N N . GLN A 1 176 ? 16.440 39.689 -18.346 1.00 54.72 176 GLN A N 1
ATOM 1429 C CA . GLN A 1 176 ? 17.538 39.519 -19.282 1.00 54.72 176 GLN A CA 1
ATOM 1430 C C . GLN A 1 176 ? 18.559 40.590 -18.902 1.00 54.72 176 GLN A C 1
ATOM 1432 O O . GLN A 1 176 ? 18.446 41.738 -19.313 1.00 54.72 176 GLN A O 1
ATOM 1437 N N . GLN A 1 177 ? 19.503 40.248 -18.028 1.00 57.44 177 GLN A N 1
ATOM 1438 C CA . GLN A 1 177 ? 20.636 41.096 -17.742 1.00 57.44 177 GLN A CA 1
ATOM 1439 C C . GLN A 1 177 ? 21.554 40.900 -18.932 1.00 57.44 177 GLN A C 1
ATOM 1441 O O . GLN A 1 177 ? 22.303 39.928 -19.020 1.00 57.44 177 GLN A O 1
ATOM 1446 N N . SER A 1 178 ? 21.407 41.791 -19.907 1.00 57.38 178 SER A N 1
ATOM 1447 C CA . SER A 1 178 ? 22.447 42.037 -20.890 1.00 57.38 178 SER A CA 1
ATOM 1448 C C . SER A 1 178 ? 23.707 42.469 -20.145 1.00 57.38 178 SER A C 1
ATOM 1450 O O . SER A 1 178 ? 23.614 43.212 -19.169 1.00 57.38 178 SER A O 1
ATOM 1452 N N . ALA A 1 179 ? 24.876 42.010 -20.587 1.00 58.56 179 ALA A N 1
ATOM 1453 C CA . ALA A 1 179 ? 26.135 42.532 -20.072 1.00 58.56 179 ALA A CA 1
ATOM 1454 C C . ALA A 1 179 ? 26.149 44.062 -20.243 1.00 58.56 179 ALA A C 1
ATOM 1456 O O . ALA A 1 179 ? 25.998 44.553 -21.360 1.00 58.56 179 ALA A O 1
ATOM 1457 N N . GLU A 1 180 ? 26.277 44.800 -19.140 1.00 57.88 180 GLU A N 1
ATOM 1458 C CA . GLU A 1 180 ? 26.341 46.270 -19.169 1.00 57.88 180 GLU A CA 1
ATOM 1459 C C . GLU A 1 180 ? 27.751 46.758 -19.526 1.00 57.88 180 GLU A C 1
ATOM 1461 O O . GLU A 1 180 ? 27.911 47.826 -20.110 1.00 57.88 180 GLU A O 1
ATOM 1466 N N . GLU A 1 181 ? 28.765 45.936 -19.245 1.00 58.25 181 GLU A N 1
ATOM 1467 C CA . GLU A 1 181 ? 30.166 46.218 -19.535 1.00 58.25 181 GLU A CA 1
ATOM 1468 C C . GLU A 1 181 ? 30.779 45.089 -20.370 1.00 58.25 181 GLU A C 1
ATOM 1470 O O . GLU A 1 181 ? 30.768 43.912 -19.989 1.00 58.25 181 GLU A O 1
ATOM 1475 N N . PHE A 1 182 ? 31.331 45.467 -21.520 1.00 63.22 182 PHE A N 1
ATOM 1476 C CA . PHE A 1 182 ? 32.136 44.608 -22.375 1.00 63.22 182 PHE A CA 1
ATOM 1477 C C . PHE A 1 182 ? 33.368 45.381 -22.835 1.00 63.22 182 PHE A C 1
ATOM 1479 O O . PHE A 1 182 ? 33.291 46.570 -23.143 1.00 63.22 182 PHE A O 1
ATOM 1486 N N . GLU A 1 183 ? 34.503 44.694 -22.907 1.00 61.19 183 GLU A N 1
ATOM 1487 C CA . GLU A 1 183 ? 35.747 45.279 -23.398 1.00 61.19 183 GLU A CA 1
ATOM 1488 C C . GLU A 1 183 ? 36.361 44.377 -24.468 1.00 61.19 183 GLU A C 1
ATOM 1490 O O . GLU A 1 183 ? 36.513 43.161 -24.295 1.00 61.19 183 GLU A O 1
ATOM 1495 N N . LEU A 1 184 ? 36.720 44.992 -25.596 1.00 58.81 184 LEU A N 1
ATOM 1496 C CA . LEU A 1 184 ? 37.476 44.341 -26.653 1.00 58.81 184 LEU A CA 1
ATOM 1497 C C . LEU A 1 184 ? 38.962 44.449 -26.313 1.00 58.81 184 LEU A C 1
ATOM 1499 O O . LEU A 1 184 ? 39.566 45.504 -26.469 1.00 58.81 184 LEU A O 1
ATOM 1503 N N . THR A 1 185 ? 39.552 43.361 -25.836 1.00 60.88 185 THR A N 1
ATOM 1504 C CA . THR A 1 185 ? 40.912 43.398 -25.273 1.00 60.88 185 THR A CA 1
ATOM 1505 C C . THR A 1 185 ? 42.017 43.259 -26.319 1.00 60.88 185 THR A C 1
ATOM 1507 O O . THR A 1 185 ? 43.152 43.628 -26.038 1.00 60.88 185 THR A O 1
ATOM 1510 N N . TYR A 1 186 ? 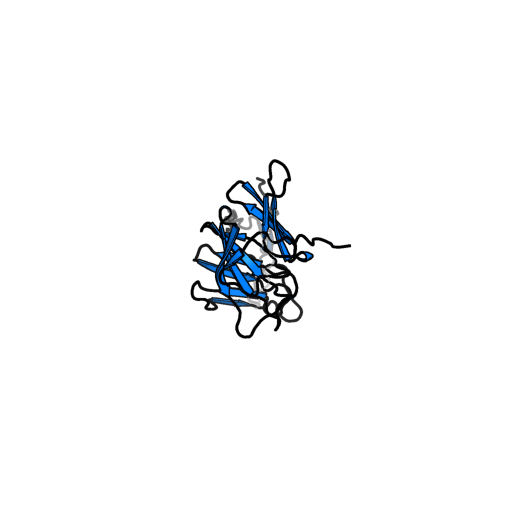41.724 42.752 -27.523 1.00 59.62 186 TYR A N 1
ATOM 1511 C CA . TYR A 1 186 ? 42.731 42.578 -28.573 1.00 59.62 186 TYR A CA 1
ATOM 1512 C C . TYR A 1 186 ? 42.144 42.699 -29.982 1.00 59.62 186 TYR A C 1
ATOM 1514 O O . TYR A 1 186 ? 41.321 41.888 -30.406 1.00 59.62 186 TYR A O 1
ATOM 1522 N N . ASN A 1 187 ? 42.644 43.667 -30.745 1.00 57.41 187 ASN A N 1
ATOM 1523 C CA . ASN A 1 187 ? 42.450 43.761 -32.190 1.00 57.41 187 ASN A CA 1
ATOM 1524 C C . ASN A 1 187 ? 43.694 44.337 -32.891 1.00 57.41 187 ASN A C 1
ATOM 1526 O O . ASN A 1 187 ? 43.563 45.152 -33.798 1.00 57.41 187 ASN A O 1
ATOM 1530 N N . TYR A 1 188 ? 44.910 43.944 -32.484 1.00 49.59 188 TYR A N 1
ATOM 1531 C CA . TYR A 1 188 ? 46.130 44.260 -33.245 1.00 49.59 188 TYR A CA 1
ATOM 1532 C C . TYR A 1 188 ? 47.352 43.404 -32.838 1.00 49.59 188 TYR A C 1
ATOM 1534 O O . TYR A 1 188 ? 47.441 43.041 -31.666 1.00 49.59 188 TYR A O 1
ATOM 1542 N N . PRO A 1 189 ? 48.326 43.127 -33.737 1.00 49.31 189 PRO A N 1
ATOM 1543 C CA . PRO A 1 189 ? 48.304 43.308 -35.187 1.00 49.31 189 PRO A CA 1
ATOM 1544 C C . PRO A 1 189 ? 47.789 42.039 -35.868 1.00 49.31 189 PRO A C 1
ATOM 1546 O O . PRO A 1 189 ? 48.255 40.937 -35.590 1.00 49.31 189 PRO A O 1
ATOM 1549 N N . ASN A 1 190 ? 46.850 42.177 -36.798 1.00 48.25 190 ASN A N 1
ATOM 1550 C CA . ASN A 1 190 ? 46.511 41.054 -37.668 1.00 48.25 190 ASN A CA 1
ATOM 1551 C C . ASN A 1 190 ? 47.690 40.817 -38.637 1.00 48.25 190 ASN A C 1
ATOM 1553 O O . ASN A 1 190 ? 48.127 41.765 -39.293 1.00 48.25 190 ASN A O 1
ATOM 1557 N N . PRO A 1 191 ? 48.200 39.580 -38.749 1.00 55.62 191 PRO A N 1
ATOM 1558 C CA . PRO A 1 191 ? 47.759 38.792 -39.891 1.00 55.62 191 PRO A CA 1
ATOM 1559 C C . PRO A 1 191 ? 47.460 37.332 -39.506 1.00 55.62 191 PRO A C 1
ATOM 1561 O O . PRO A 1 191 ? 48.330 36.587 -39.074 1.00 55.62 191 PRO A O 1
ATOM 1564 N N . PHE A 1 192 ? 46.213 36.930 -39.738 1.00 60.00 192 PHE A N 1
ATOM 1565 C CA . PHE A 1 192 ? 45.662 35.577 -39.677 1.00 60.00 192 PHE A CA 1
ATOM 1566 C C . PHE A 1 192 ? 45.658 34.892 -38.304 1.00 60.00 192 PHE A C 1
ATOM 1568 O O . PHE A 1 192 ? 46.410 33.959 -38.042 1.00 60.00 192 PHE A O 1
ATOM 1575 N N . ASN A 1 193 ? 44.656 35.232 -37.492 1.00 52.62 193 ASN A N 1
ATOM 1576 C CA . ASN A 1 193 ? 43.871 34.193 -36.823 1.00 52.62 193 ASN A CA 1
ATOM 1577 C C . ASN A 1 193 ? 42.446 34.707 -36.574 1.00 52.62 193 ASN A C 1
ATOM 1579 O O . ASN A 1 193 ? 42.261 35.728 -35.920 1.00 52.62 193 ASN A O 1
ATOM 1583 N N . GLY A 1 194 ? 41.440 34.046 -37.151 1.00 55.75 194 GLY A N 1
ATOM 1584 C CA . GLY A 1 194 ? 40.059 34.540 -37.283 1.00 55.75 194 GLY A CA 1
ATOM 1585 C C . GLY A 1 194 ? 39.225 34.533 -36.000 1.00 55.75 194 GLY A C 1
ATOM 1586 O O . GLY A 1 194 ? 38.050 34.184 -36.054 1.00 55.75 194 GLY A O 1
ATOM 1587 N N . THR A 1 195 ? 39.816 34.872 -34.853 1.00 54.38 195 THR A N 1
ATOM 1588 C CA . THR A 1 195 ? 39.124 34.808 -33.561 1.00 54.38 195 THR A CA 1
ATOM 1589 C C . THR A 1 195 ? 39.274 36.113 -32.792 1.00 54.38 195 THR A C 1
ATOM 1591 O O . THR A 1 195 ? 40.379 36.613 -32.599 1.00 54.38 195 THR A O 1
ATOM 1594 N N . THR A 1 196 ? 38.147 36.637 -32.322 1.00 60.00 196 THR A N 1
ATOM 1595 C CA . THR A 1 196 ? 38.053 37.788 -31.424 1.00 60.00 196 THR A CA 1
ATOM 1596 C C . THR A 1 196 ? 37.600 37.297 -30.054 1.00 60.00 196 THR A C 1
ATOM 1598 O O . THR A 1 196 ? 36.673 36.494 -29.971 1.00 60.00 196 THR A O 1
ATOM 1601 N N . ILE A 1 197 ? 38.237 37.777 -28.983 1.00 60.81 197 ILE A N 1
ATOM 1602 C CA . ILE A 1 197 ? 37.857 37.453 -27.603 1.00 60.81 197 ILE A CA 1
ATOM 1603 C C . ILE A 1 197 ? 37.132 38.662 -27.011 1.00 60.81 197 ILE A C 1
ATOM 1605 O O . ILE A 1 197 ? 37.675 39.767 -26.992 1.00 60.81 197 ILE A O 1
ATOM 1609 N N . ILE A 1 198 ? 35.904 38.443 -26.542 1.00 62.97 198 ILE A N 1
ATOM 1610 C CA . ILE A 1 198 ? 35.105 39.434 -25.817 1.00 62.97 198 ILE A CA 1
ATOM 1611 C C . ILE A 1 198 ? 35.051 38.991 -24.359 1.00 62.97 198 ILE A C 1
ATOM 1613 O O . ILE A 1 198 ? 34.547 37.906 -24.067 1.00 62.97 198 ILE A O 1
ATOM 1617 N N . ASN A 1 199 ? 35.538 39.841 -23.457 1.00 66.69 199 ASN A N 1
ATOM 1618 C CA . ASN A 1 199 ? 35.325 39.661 -22.026 1.00 66.69 199 ASN A CA 1
ATOM 1619 C C . ASN A 1 199 ? 34.084 40.452 -21.617 1.00 66.69 199 ASN A C 1
ATOM 1621 O O . ASN A 1 199 ? 33.941 41.624 -21.968 1.00 66.69 199 ASN A O 1
ATOM 1625 N N . PHE A 1 200 ? 33.193 39.810 -20.873 1.00 62.38 200 PHE A N 1
ATOM 1626 C CA . PHE A 1 200 ? 32.014 40.441 -20.295 1.00 62.38 200 PHE A CA 1
ATOM 1627 C C . PHE A 1 200 ? 31.843 39.974 -18.852 1.00 62.38 200 PHE A C 1
ATOM 1629 O O . PHE A 1 200 ? 32.222 38.854 -18.501 1.00 62.38 200 PHE A O 1
ATOM 1636 N N . THR A 1 201 ? 31.245 40.826 -18.022 1.00 56.94 201 THR A N 1
ATOM 1637 C CA . THR A 1 201 ? 30.922 40.499 -16.629 1.00 56.94 201 THR A CA 1
ATOM 1638 C C . THR A 1 201 ? 29.409 40.503 -16.455 1.00 56.94 201 THR A C 1
ATOM 1640 O O . THR A 1 201 ? 28.742 41.468 -16.822 1.00 56.94 201 THR A O 1
ATOM 1643 N N . LEU A 1 202 ? 28.850 39.427 -15.896 1.00 53.81 202 LEU A N 1
ATOM 1644 C CA . LEU A 1 202 ? 27.439 39.400 -15.504 1.00 53.81 202 LEU A CA 1
ATOM 1645 C C . LEU A 1 202 ? 27.269 40.026 -14.108 1.00 53.81 202 LEU A C 1
ATOM 1647 O O . LEU A 1 202 ? 28.101 39.766 -13.228 1.00 53.81 202 LEU A O 1
ATOM 1651 N N . PRO A 1 203 ? 26.201 40.802 -13.851 1.00 55.91 203 PRO A N 1
ATOM 1652 C CA . PRO A 1 203 ? 25.958 41.367 -12.529 1.00 55.91 203 PRO A CA 1
ATOM 1653 C C . PRO A 1 203 ? 25.741 40.266 -11.479 1.00 55.91 203 PRO A C 1
ATOM 1655 O O . PRO A 1 203 ? 25.079 39.256 -11.713 1.00 55.91 203 PRO A O 1
ATOM 1658 N N . ARG A 1 204 ? 26.287 40.463 -10.275 1.00 56.62 204 ARG A N 1
ATOM 1659 C CA . ARG A 1 204 ? 26.410 39.438 -9.216 1.00 56.62 204 ARG A CA 1
ATOM 1660 C C . ARG A 1 204 ? 25.114 39.086 -8.463 1.00 56.62 204 ARG A C 1
ATOM 1662 O O . ARG A 1 204 ? 25.180 38.648 -7.316 1.00 56.62 204 ARG A O 1
ATOM 1669 N N . ASN A 1 205 ? 23.940 39.263 -9.064 1.00 54.81 205 ASN A N 1
ATOM 1670 C CA . ASN A 1 205 ? 22.662 39.089 -8.369 1.00 54.81 205 ASN A CA 1
ATOM 1671 C C . ASN A 1 205 ? 21.896 37.845 -8.826 1.00 54.81 205 ASN A C 1
ATOM 1673 O O . ASN A 1 205 ? 20.783 37.932 -9.331 1.00 54.81 205 ASN A O 1
ATOM 1677 N N . SER A 1 206 ? 22.443 36.667 -8.541 1.00 49.12 206 SER A N 1
ATOM 1678 C CA . SER A 1 206 ? 21.642 35.447 -8.414 1.00 49.12 206 SER A CA 1
ATOM 1679 C C . SER A 1 206 ? 21.331 35.204 -6.935 1.00 49.12 206 SER A C 1
ATOM 1681 O O . SER A 1 206 ? 21.933 34.349 -6.287 1.00 49.12 206 SER A O 1
ATOM 1683 N N . LYS A 1 207 ? 20.401 35.987 -6.374 1.00 44.03 207 LYS A N 1
ATOM 1684 C CA . LYS A 1 207 ? 19.726 35.620 -5.122 1.00 44.03 207 LYS A CA 1
ATOM 1685 C C . LYS A 1 207 ? 18.467 34.844 -5.489 1.00 44.03 207 LYS A C 1
ATOM 1687 O O . LYS A 1 207 ? 17.485 35.430 -5.929 1.00 44.03 207 LYS A O 1
ATOM 1692 N N . CYS A 1 208 ? 18.508 33.527 -5.313 1.00 44.66 208 CYS A N 1
ATOM 1693 C CA . CYS A 1 208 ? 17.288 32.743 -5.194 1.00 44.66 208 CYS A CA 1
ATOM 1694 C C . CYS A 1 208 ? 16.630 33.168 -3.877 1.00 44.66 208 CYS A C 1
ATOM 1696 O O . CYS A 1 208 ? 17.156 32.873 -2.803 1.00 44.66 208 CYS A O 1
ATOM 1698 N N . ILE A 1 209 ? 15.551 33.942 -3.953 1.00 43.50 209 ILE A N 1
ATOM 1699 C CA . ILE A 1 209 ? 14.701 34.190 -2.793 1.00 43.50 209 ILE A CA 1
ATOM 1700 C C . ILE A 1 209 ? 13.748 32.999 -2.742 1.00 43.50 209 ILE A C 1
ATOM 1702 O O . ILE A 1 209 ? 12.891 32.843 -3.610 1.00 43.50 209 ILE A O 1
ATOM 1706 N N . ALA A 1 210 ? 13.955 32.116 -1.769 1.00 43.00 210 ALA A N 1
ATOM 1707 C CA . ALA A 1 210 ? 12.918 31.187 -1.362 1.00 43.00 210 ALA A CA 1
ATOM 1708 C C . ALA A 1 210 ? 11.883 32.015 -0.596 1.00 43.00 210 ALA A C 1
ATOM 1710 O O . ALA A 1 210 ? 12.086 32.316 0.580 1.00 43.00 210 ALA A O 1
ATOM 1711 N N . ASP A 1 211 ? 10.830 32.452 -1.281 1.00 38.59 211 ASP A N 1
ATOM 1712 C CA . ASP A 1 211 ? 9.692 33.053 -0.595 1.00 38.59 211 ASP A CA 1
ATOM 1713 C C . ASP A 1 211 ? 9.004 31.960 0.229 1.00 38.59 211 ASP A C 1
ATOM 1715 O O . ASP A 1 211 ? 8.644 30.893 -0.279 1.00 38.59 211 ASP A O 1
ATOM 1719 N N . GLY A 1 212 ? 8.927 32.219 1.534 1.00 43.28 212 GLY A N 1
ATOM 1720 C CA . GLY A 1 212 ? 8.256 31.385 2.518 1.00 43.28 212 GLY A CA 1
ATOM 1721 C C . GLY A 1 212 ? 6.739 31.356 2.331 1.00 43.28 212 GLY A C 1
ATOM 1722 O O . GLY A 1 212 ? 6.168 32.171 1.608 1.00 43.28 212 GLY A O 1
ATOM 1723 N N . LEU A 1 213 ? 6.138 30.369 2.999 1.00 37.03 213 LEU A N 1
ATOM 1724 C CA . LEU A 1 213 ? 4.697 30.172 3.188 1.00 37.03 213 LEU A CA 1
ATOM 1725 C C . LEU A 1 213 ? 3.959 31.443 3.629 1.00 37.03 213 LEU A C 1
ATOM 1727 O O . LEU A 1 213 ? 4.520 32.178 4.474 1.00 37.03 213 LEU A O 1
#

Radius of gyration: 26.26 Å; chains: 1; bounding box: 68×65×62 Å

Sequence (213 aa):
MDYCHGNALEIDYDGNIILSSRNMSEITKISRSTGNIIWRLGGKNNQFTFINDPIKFSYQHAIRRTAAGTYTLFDNGNFHVPKFSRAVEYRINEANMTCELIWEFRRDPIIYSFAMGYVERLPNGNTSVSWGFSNTTYTEVTQAGETAYEFSLGNLSYSYRVVKENWFVKPLNINQQSAEEFELTYNYPNPFNGTTIINFTLPRNSKCIADGL

pLDDT: mean 87.38, std 17.32, range [37.03, 98.88]